Protein AF-A0A1M5MFL2-F1 (afdb_monomer)

Organism: NCBI:txid1416778

Foldseek 3Di:
DPFPFDDLVNLVVLCVVLPDDCVQADSVLLRLQLRVLCCLAPVDPVRNPCVSPSNSSSVVSVVQCVVPSCRSVVVCVVCVVVPPLVAQKWKKKWKWQWDPPCLPVLVVLLVQLQVVLVPQDFWPAWDWDAPPPPRRMIITTTIGSHPVSVVCSCVDPSNVVSLCVQAPTTVPSGIDMDTDHDPDD

Radius of gyration: 25.28 Å; Cα contacts (8 Å, |Δi|>4): 255; chains: 1; bounding box: 54×30×65 Å

Solvent-accessible surface area (backbone atoms only — not comparable to full-atom values): 10389 Å² total; per-residue (Å²): 128,90,73,68,80,71,49,72,69,54,42,48,53,43,36,58,75,75,63,61,58,69,92,76,44,56,68,65,44,49,43,53,22,43,48,60,40,43,60,35,3,82,73,38,84,93,60,43,81,34,73,61,35,63,62,54,26,42,50,54,30,49,55,47,37,71,76,33,71,58,41,48,60,50,50,47,58,59,53,59,71,67,56,75,69,90,45,70,57,41,32,35,41,36,39,34,47,45,37,90,94,38,57,72,65,49,52,53,52,52,50,51,40,48,64,53,48,67,68,40,82,44,50,77,40,69,44,86,45,60,41,87,87,76,63,41,32,42,37,38,43,38,30,20,54,20,61,68,35,44,56,47,50,68,65,31,70,59,42,48,51,48,51,59,62,33,49,91,39,30,58,90,35,48,67,50,76,43,81,49,85,81,88,79,133

Sequence (185 aa):
MDLKHFTESQAKAIGDQIGIDWTKTDLQEFIIGLEIELEHGFQDPATDVTGNDPVLTGKIALAHINEFPDYYTRLLACFGKDEKENGEKVTIVAEINVLDGYHDELYGAAKEVWQATLKEDGCETFSFNINKENGLKIVFLEVFKSQESFDYHVNADHTKKFLEFLKGRVENDQPKLLFLDQVNH

InterPro domains:
  IPR007138 Antibiotic biosynthesis monooxygenase domain [PF03992] (90-163)
  IPR007138 Antibiotic biosynthesis monooxygenase domain [PS51725] (90-179)
  IPR011008 Dimeric alpha-beta barrel [SSF54909] (90-173)
  IPR043720 Domain of unknown function DUF5661 [PF18905] (11-75)
  IPR050744 AI-2 Signaling Cycle Isomerase LsrG [PTHR33336] (81-172)

Nearest PDB structures (foldseek):
  1x7v-assembly3_C  TM=9.434E-01  e=2.006E-06  Pseudomonas aeruginosa
  4dpo-assembly1_B  TM=8.927E-01  e=1.344E-06  Methanosarcina mazei Go1
  4zos-assembly1_C  TM=9.078E-01  e=5.308E-06  Yersinia enterocolitica subsp. enterocolitica 8081
  4zos-assembly2_B  TM=8.670E-01  e=2.791E-05  Yersinia enterocolitica subsp. enterocolitica 8081
  3mcs-assembly1_A  TM=7.371E-01  e=1.743E-04  Fusobacterium nucleatum subsp. nucleatum ATCC 25586

pLDDT: mean 90.72, std 13.45, range [36.91, 98.31]

Secondary structure (DSSP, 8-state):
-------HHHHHHHHHHHT--TTTS-HHHHHHHHHHGGGGTTT-TTT-SSTT-HHHHHHHHHHHHHH-TTHHHHHHHHHTTSS---S--EEEEEEEEBPTT-HHHHHHHHHHHHHHHTTSTTEEEEEEEE-TTTS-EEEEEEEESSHHHHHHHHHSHHHHHHHHHHTTTBGGGSPEEEEE-----

Structure (mmCIF, N/CA/C/O backbone):
data_AF-A0A1M5MFL2-F1
#
_entry.id   AF-A0A1M5MFL2-F1
#
loop_
_atom_site.group_PDB
_atom_site.id
_atom_site.type_symbol
_atom_site.label_atom_id
_atom_site.label_alt_id
_atom_site.label_comp_id
_atom_site.label_asym_id
_atom_site.label_entity_id
_atom_site.label_seq_id
_atom_site.pdbx_PDB_ins_code
_atom_site.Cartn_x
_atom_site.Cartn_y
_atom_site.Cartn_z
_atom_site.occupancy
_atom_site.B_iso_or_equiv
_atom_site.auth_seq_id
_atom_site.auth_comp_id
_atom_site.auth_asym_id
_atom_site.auth_atom_id
_atom_site.pdbx_PDB_model_num
ATOM 1 N N . MET A 1 1 ? -14.623 11.423 12.507 1.00 36.91 1 MET A N 1
ATOM 2 C CA . MET A 1 1 ? -15.790 11.300 13.406 1.00 36.91 1 MET A CA 1
ATOM 3 C C . MET A 1 1 ? -15.334 11.759 14.779 1.00 36.91 1 MET A C 1
ATOM 5 O O . MET A 1 1 ? -14.215 11.419 15.136 1.00 36.91 1 MET A O 1
ATOM 9 N N . ASP A 1 2 ? -16.124 12.548 15.511 1.00 38.84 2 ASP A N 1
ATOM 10 C CA . ASP A 1 2 ? -15.830 12.818 16.927 1.00 38.84 2 ASP A CA 1
ATOM 11 C C . ASP A 1 2 ? -16.094 11.523 17.705 1.00 38.84 2 ASP A C 1
ATOM 13 O O . ASP A 1 2 ? -17.243 11.195 18.016 1.00 38.84 2 ASP A O 1
ATOM 17 N N . LEU A 1 3 ? -15.039 10.739 17.930 1.00 49.06 3 LEU A N 1
ATOM 18 C CA . LEU A 1 3 ? -15.101 9.523 18.733 1.00 49.06 3 LEU A CA 1
ATOM 19 C C . LEU A 1 3 ? -15.503 9.911 20.161 1.00 49.06 3 LEU A C 1
ATOM 21 O O . LEU A 1 3 ? -14.942 10.825 20.771 1.00 49.06 3 LEU A O 1
ATOM 25 N N . LYS A 1 4 ? -16.528 9.246 20.698 1.00 62.31 4 LYS A N 1
ATOM 26 C CA . LYS A 1 4 ? -16.885 9.389 22.110 1.00 62.31 4 LYS A CA 1
ATOM 27 C C . LYS A 1 4 ? -15.806 8.692 22.9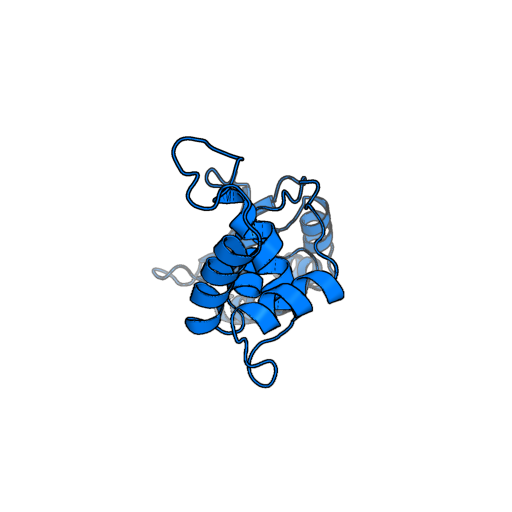26 1.00 62.31 4 LYS A C 1
ATOM 29 O O . LYS A 1 4 ? -15.807 7.472 23.012 1.00 62.31 4 LYS A O 1
ATOM 34 N N . HIS A 1 5 ? -14.918 9.472 23.526 1.00 76.44 5 HIS A N 1
ATOM 35 C CA . HIS A 1 5 ? -13.764 8.914 24.215 1.00 76.44 5 HIS A CA 1
ATOM 36 C C . HIS A 1 5 ? -14.129 8.257 25.545 1.00 76.44 5 HIS A C 1
ATOM 38 O O . HIS A 1 5 ? -14.499 8.934 26.510 1.00 76.44 5 HIS A O 1
ATOM 44 N N . PHE A 1 6 ? -13.981 6.933 25.603 1.00 89.44 6 PHE A N 1
ATOM 45 C CA . PHE A 1 6 ? -13.867 6.220 26.869 1.00 89.44 6 PHE A CA 1
ATOM 46 C C . PHE A 1 6 ? -12.482 6.493 27.456 1.00 89.44 6 PHE A C 1
ATOM 48 O O . PHE A 1 6 ? -11.464 6.339 26.784 1.00 89.44 6 PHE A O 1
ATOM 55 N N . THR A 1 7 ? -12.412 6.880 28.727 1.00 93.50 7 THR A N 1
ATOM 56 C CA . THR A 1 7 ? -11.118 6.973 29.411 1.00 93.50 7 THR A CA 1
ATOM 57 C C . THR A 1 7 ? -10.569 5.580 29.712 1.00 93.50 7 THR A C 1
ATOM 59 O O . THR A 1 7 ? -11.333 4.632 29.905 1.00 93.50 7 THR A O 1
ATOM 62 N N . GLU A 1 8 ? -9.248 5.457 29.876 1.00 94.38 8 GLU A N 1
ATOM 63 C CA . GLU A 1 8 ? -8.621 4.197 30.309 1.00 94.38 8 GLU A CA 1
ATOM 64 C C . GLU A 1 8 ? -9.261 3.639 31.585 1.00 94.38 8 GLU A C 1
ATOM 66 O O . GLU A 1 8 ? -9.508 2.443 31.691 1.00 94.38 8 GLU A O 1
ATOM 71 N N . SER A 1 9 ? -9.585 4.509 32.545 1.00 95.62 9 SER A N 1
ATOM 72 C CA . SER A 1 9 ? -10.241 4.113 33.792 1.00 95.62 9 SER A CA 1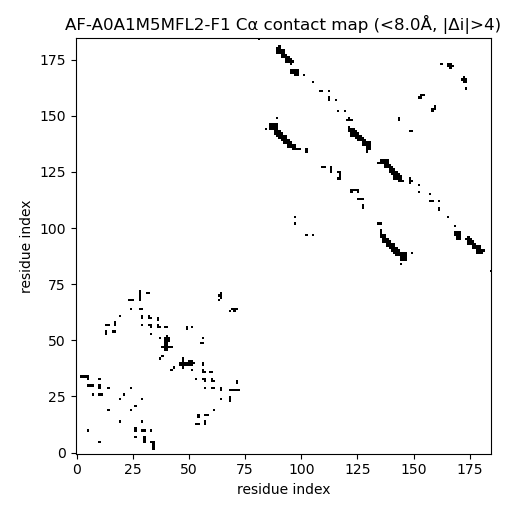
ATOM 73 C C . SER A 1 9 ? -11.665 3.588 33.585 1.00 95.62 9 SER A C 1
ATOM 75 O O . SER A 1 9 ? -12.053 2.626 34.246 1.00 95.62 9 SER A O 1
ATOM 77 N N . GLN A 1 10 ? -12.437 4.182 32.670 1.00 96.25 10 GLN A N 1
ATOM 78 C CA . GLN A 1 10 ? -13.776 3.707 32.318 1.00 96.25 10 GLN A CA 1
ATOM 79 C C . GLN A 1 10 ? -13.700 2.359 31.605 1.00 96.25 10 GLN A C 1
ATOM 81 O O . GLN A 1 10 ? -14.369 1.415 32.020 1.00 96.25 10 GLN A O 1
ATOM 86 N N . ALA A 1 11 ? -12.847 2.251 30.585 1.00 96.88 11 ALA A N 1
ATOM 87 C CA . ALA A 1 11 ? -12.640 1.014 29.843 1.00 96.88 11 ALA A CA 1
ATOM 88 C C . ALA A 1 11 ? -12.155 -0.112 30.762 1.00 96.88 11 ALA A C 1
ATOM 90 O O . ALA A 1 11 ? -12.676 -1.224 30.716 1.00 96.88 11 ALA A O 1
ATOM 91 N N . LYS A 1 12 ? -11.229 0.193 31.677 1.00 97.12 12 LYS A N 1
ATOM 92 C CA . LYS A 1 12 ? -10.754 -0.764 32.674 1.00 97.12 12 LYS A CA 1
ATOM 93 C C . LYS A 1 12 ? -11.885 -1.257 33.572 1.00 97.12 12 LYS A C 1
ATOM 95 O O . LYS A 1 12 ? -12.036 -2.462 33.728 1.00 97.12 12 LYS A O 1
ATOM 100 N N . ALA A 1 13 ? -12.708 -0.351 34.102 1.00 97.88 13 ALA A N 1
ATOM 101 C CA . ALA A 1 13 ? -13.832 -0.714 34.964 1.00 97.88 13 ALA A CA 1
ATOM 102 C C . ALA A 1 13 ? -14.873 -1.588 34.240 1.00 97.88 13 ALA A C 1
ATOM 104 O O . ALA A 1 13 ? -15.359 -2.566 34.809 1.00 97.88 13 ALA A O 1
ATOM 105 N N . ILE A 1 14 ? -15.185 -1.270 32.979 1.00 97.81 14 ILE A N 1
ATOM 106 C CA . ILE A 1 14 ? -16.086 -2.073 32.138 1.00 97.81 14 ILE A CA 1
ATOM 107 C C . ILE A 1 14 ? -15.484 -3.460 31.890 1.00 97.81 14 ILE A C 1
ATOM 109 O O . ILE A 1 14 ? -16.159 -4.472 32.080 1.00 97.81 14 ILE A O 1
ATOM 113 N N . GLY A 1 15 ? -14.208 -3.517 31.503 1.00 97.44 15 GLY A N 1
ATOM 114 C CA . GLY A 1 15 ? -13.505 -4.766 31.231 1.00 97.44 15 GLY A CA 1
ATOM 115 C C . GLY A 1 15 ? -13.379 -5.657 32.471 1.00 97.44 15 GLY A C 1
ATOM 116 O O . GLY A 1 15 ? -13.601 -6.864 32.388 1.00 97.44 15 GLY A O 1
ATOM 117 N N . ASP A 1 16 ? -13.128 -5.070 33.644 1.00 97.75 16 ASP A N 1
ATOM 118 C CA . ASP A 1 16 ? -13.128 -5.782 34.927 1.00 97.75 16 ASP A CA 1
ATOM 119 C C . ASP A 1 16 ? -14.514 -6.380 35.230 1.00 97.75 16 ASP A C 1
ATOM 121 O O . ASP A 1 16 ? -14.614 -7.523 35.679 1.00 97.75 16 ASP A O 1
ATOM 125 N N . GLN A 1 17 ? -15.597 -5.651 34.930 1.00 97.69 17 GLN A N 1
ATOM 126 C CA . GLN A 1 17 ? -16.971 -6.120 35.136 1.00 97.69 17 GLN A CA 1
ATOM 127 C C . GLN A 1 17 ? -17.344 -7.310 34.236 1.00 97.69 17 GLN A C 1
ATOM 129 O O . GLN A 1 17 ? -18.141 -8.158 34.646 1.00 97.69 17 GLN A O 1
ATOM 134 N N . ILE A 1 18 ? -16.781 -7.393 33.028 1.00 96.81 18 ILE A N 1
ATOM 135 C CA . ILE A 1 18 ? -17.015 -8.508 32.093 1.00 96.81 18 ILE A CA 1
ATOM 136 C C . ILE A 1 18 ? -15.942 -9.605 32.168 1.00 96.81 18 ILE A C 1
ATOM 138 O O . ILE A 1 18 ? -16.054 -10.605 31.463 1.00 96.81 18 ILE A O 1
ATOM 142 N N . GLY A 1 19 ? -14.951 -9.461 33.056 1.00 95.88 19 GLY A N 1
ATOM 143 C CA . GLY A 1 19 ? -13.954 -10.490 33.351 1.00 95.88 19 GLY A CA 1
ATOM 144 C C . GLY A 1 19 ? -12.794 -10.568 32.356 1.00 95.88 19 GLY A C 1
ATOM 145 O O . GLY A 1 19 ? -12.298 -11.666 32.102 1.00 95.88 19 GLY A O 1
ATOM 146 N N . ILE A 1 20 ? -12.360 -9.436 31.791 1.00 96.50 20 ILE A N 1
ATOM 147 C CA . ILE A 1 20 ? -11.196 -9.395 30.896 1.00 96.50 20 ILE A CA 1
ATOM 148 C C . ILE A 1 20 ? -9.925 -9.829 31.632 1.00 96.50 20 ILE A C 1
ATOM 150 O O . ILE A 1 20 ? -9.566 -9.308 32.690 1.00 96.50 20 ILE A O 1
ATOM 154 N N . ASP A 1 21 ? -9.196 -10.758 31.015 1.00 94.31 21 ASP A N 1
ATOM 155 C CA . ASP A 1 21 ? -7.841 -11.119 31.415 1.00 94.31 21 ASP A CA 1
ATOM 156 C C . ASP A 1 21 ? -6.837 -10.145 30.785 1.00 94.31 21 ASP A C 1
ATOM 158 O O . ASP A 1 21 ? -6.352 -10.331 29.665 1.00 94.31 21 ASP A O 1
ATOM 162 N N . TRP A 1 22 ? -6.502 -9.096 31.531 1.00 95.38 22 TRP A N 1
ATOM 163 C CA . TRP A 1 22 ? -5.554 -8.061 31.110 1.00 95.38 22 TRP A CA 1
ATOM 164 C C . TRP A 1 22 ? -4.103 -8.537 30.991 1.00 95.38 22 TRP A C 1
ATOM 166 O O . TRP A 1 22 ? -3.244 -7.764 30.582 1.00 95.38 22 TRP A O 1
ATOM 176 N N . THR A 1 23 ? -3.799 -9.788 31.353 1.00 93.94 23 THR A N 1
ATOM 177 C CA . THR A 1 23 ? -2.493 -10.389 31.032 1.00 93.94 23 THR A CA 1
ATOM 178 C C . THR A 1 23 ? -2.419 -10.867 29.582 1.00 93.94 23 THR A C 1
ATOM 180 O O . THR A 1 23 ? -1.328 -11.119 29.076 1.00 93.94 23 THR A O 1
ATOM 183 N N . LYS A 1 24 ? -3.575 -10.983 28.915 1.00 89.88 24 LYS A N 1
ATOM 184 C CA . LYS A 1 24 ? -3.716 -11.428 27.522 1.00 89.88 24 LYS A CA 1
ATOM 185 C C . LYS A 1 24 ? -4.295 -10.362 26.602 1.00 89.88 24 LYS A C 1
ATOM 187 O O . LYS A 1 24 ? -4.056 -10.422 25.404 1.00 89.88 24 LYS A O 1
ATOM 192 N N . THR A 1 25 ? -5.071 -9.437 27.157 1.00 93.44 25 THR A N 1
ATOM 193 C CA . THR A 1 25 ? -5.788 -8.404 26.405 1.00 93.44 25 THR A CA 1
ATOM 194 C C . THR A 1 25 ? -5.116 -7.054 26.595 1.00 93.44 25 THR A C 1
ATOM 196 O O . THR A 1 25 ? -4.938 -6.617 27.735 1.00 93.44 25 THR A O 1
ATOM 199 N N . ASP A 1 26 ? -4.781 -6.388 25.490 1.00 96.50 26 ASP A N 1
ATOM 200 C CA . ASP A 1 26 ? -4.330 -4.999 25.514 1.00 96.50 26 ASP A CA 1
ATOM 201 C C . ASP A 1 26 ? -5.507 -4.074 25.864 1.00 96.50 26 ASP A C 1
ATOM 203 O O . ASP A 1 26 ? -6.608 -4.195 25.323 1.00 96.50 26 ASP A O 1
ATOM 207 N N . LEU A 1 27 ? -5.275 -3.141 26.786 1.00 96.38 27 LEU A N 1
ATOM 208 C CA . LEU A 1 27 ? -6.264 -2.137 27.158 1.00 96.38 27 LEU A CA 1
ATOM 209 C C . LEU A 1 27 ? -6.603 -1.214 25.982 1.00 96.38 27 LEU A C 1
ATOM 211 O O . LEU A 1 27 ? -7.755 -0.806 25.864 1.00 96.38 27 LEU A O 1
ATOM 215 N N . GLN A 1 28 ? -5.639 -0.904 25.112 1.00 95.00 28 GLN A N 1
ATOM 216 C CA . GLN A 1 28 ? -5.867 -0.009 23.977 1.00 95.00 28 GLN A CA 1
ATOM 217 C C . GLN A 1 28 ? -6.782 -0.641 22.928 1.00 95.00 28 GLN A C 1
ATOM 219 O O . GLN A 1 28 ? -7.714 0.014 22.473 1.00 95.00 28 GLN A O 1
ATOM 224 N N . GLU A 1 29 ? -6.610 -1.931 22.629 1.00 96.56 29 GLU A N 1
ATOM 225 C CA . GLU A 1 29 ? -7.532 -2.673 21.754 1.00 96.56 29 GLU A CA 1
ATOM 226 C C . GLU A 1 29 ? -8.963 -2.630 22.292 1.00 96.56 29 GLU A C 1
ATOM 228 O O . GLU A 1 29 ? -9.911 -2.401 21.544 1.00 96.56 29 GLU A O 1
ATOM 233 N N . PHE A 1 30 ? -9.127 -2.779 23.609 1.00 97.44 30 PHE A N 1
ATOM 234 C CA . PHE A 1 30 ? -10.444 -2.714 24.229 1.00 97.44 30 PHE A CA 1
ATOM 235 C C . PHE A 1 30 ? -11.053 -1.308 24.212 1.00 97.44 30 PHE A C 1
ATOM 237 O O . PHE A 1 30 ? -12.257 -1.178 24.010 1.00 97.44 30 PHE A O 1
ATOM 244 N N . ILE A 1 31 ? -10.251 -0.254 24.398 1.00 95.94 31 ILE A N 1
ATOM 245 C CA . ILE A 1 31 ? -10.718 1.138 24.293 1.00 95.94 31 ILE A CA 1
ATOM 246 C C . ILE A 1 31 ? -11.216 1.421 22.878 1.00 95.94 31 ILE A C 1
ATOM 248 O O . ILE A 1 31 ? -12.338 1.894 22.721 1.00 95.94 31 ILE A O 1
ATOM 252 N N . ILE A 1 32 ? -10.419 1.082 21.861 1.00 94.31 32 ILE A N 1
ATOM 253 C CA . ILE A 1 32 ? -10.793 1.271 20.454 1.00 94.31 32 ILE A CA 1
ATOM 254 C C . ILE A 1 32 ? -12.076 0.492 20.150 1.00 94.31 32 ILE A C 1
ATOM 256 O O . ILE A 1 32 ? -13.005 1.036 19.554 1.00 94.31 32 ILE A O 1
ATOM 260 N N . GLY A 1 33 ? -12.161 -0.755 20.618 1.00 95.62 33 GLY A N 1
ATOM 261 C CA . GLY A 1 33 ? -13.361 -1.565 20.473 1.00 95.62 33 GLY A CA 1
ATOM 262 C C . GLY A 1 33 ? -14.589 -0.934 21.115 1.00 95.62 33 GLY A C 1
ATOM 263 O O . GLY A 1 33 ? -15.623 -0.821 20.472 1.00 95.62 33 GLY A O 1
ATOM 264 N N . LEU A 1 34 ? -14.488 -0.441 22.350 1.00 96.00 34 LEU A N 1
ATOM 265 C CA . LEU A 1 34 ? -15.604 0.250 23.000 1.00 96.00 34 LEU A CA 1
ATOM 266 C C . LEU A 1 34 ? -16.101 1.453 22.195 1.00 96.00 34 LEU A C 1
ATOM 268 O O . LEU A 1 34 ? -17.302 1.704 22.186 1.00 96.00 34 LEU A O 1
ATOM 272 N N . GLU A 1 35 ? -15.210 2.195 21.537 1.00 93.62 35 GLU A N 1
ATOM 273 C CA . GLU A 1 35 ? -15.5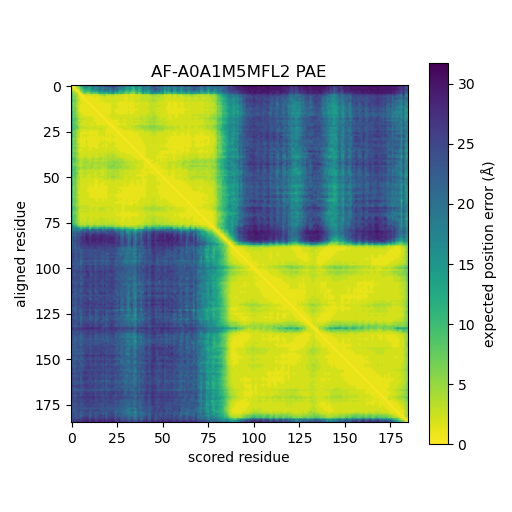97 3.338 20.710 1.00 93.62 35 GLU A CA 1
ATOM 274 C C . GLU A 1 35 ? -16.294 2.910 19.413 1.00 93.62 35 GLU A C 1
ATOM 276 O O . GLU A 1 35 ? -17.330 3.483 19.067 1.00 93.62 35 GLU A O 1
ATOM 281 N N . ILE A 1 36 ? -15.756 1.902 18.722 1.00 93.44 36 ILE A N 1
ATOM 282 C CA . ILE A 1 36 ? -16.293 1.397 17.450 1.00 93.44 36 ILE A CA 1
ATOM 283 C C . ILE A 1 36 ? -17.642 0.707 17.663 1.00 93.44 36 ILE A C 1
ATOM 285 O O . ILE A 1 36 ? -18.615 1.011 16.978 1.00 93.44 36 ILE A O 1
ATOM 289 N N . GLU A 1 37 ? -17.756 -0.149 18.675 1.00 95.56 37 GLU A N 1
ATOM 290 C CA . GLU A 1 37 ? -18.967 -0.942 18.911 1.00 95.56 37 GLU A CA 1
ATOM 291 C C . GLU A 1 37 ? -20.164 -0.110 19.418 1.00 95.56 37 GLU A C 1
ATOM 293 O O . GLU A 1 37 ? -21.281 -0.623 19.531 1.00 95.56 37 GLU A O 1
ATOM 298 N N . LEU A 1 38 ? -19.989 1.194 19.685 1.00 93.12 38 LEU A N 1
ATOM 299 C CA . LEU A 1 38 ? -21.117 2.122 19.865 1.00 93.12 38 LEU A CA 1
ATOM 300 C C . LEU A 1 38 ? -21.989 2.242 18.603 1.00 93.12 38 LEU A C 1
ATOM 302 O O . LEU A 1 38 ? -23.128 2.706 18.699 1.00 93.12 38 LEU A O 1
ATOM 306 N N . GLU A 1 39 ? -21.498 1.812 17.436 1.00 90.38 39 GLU A N 1
ATOM 307 C CA . GLU A 1 39 ? -22.304 1.639 16.220 1.00 90.38 39 GLU A CA 1
ATOM 308 C C . GLU A 1 39 ? -23.499 0.701 16.432 1.00 90.38 39 GLU A C 1
ATOM 310 O O . GLU A 1 39 ? -24.561 0.915 15.850 1.00 90.38 39 GLU A O 1
ATOM 315 N N . HIS A 1 40 ? -23.385 -0.271 17.340 1.00 92.81 40 HIS A N 1
ATOM 316 C CA . HIS A 1 40 ? -24.469 -1.187 17.710 1.00 92.81 40 HIS A CA 1
ATOM 317 C C . HIS A 1 40 ? -25.414 -0.634 18.789 1.00 92.81 40 HIS A C 1
ATOM 319 O O . HIS A 1 40 ? -26.182 -1.387 19.399 1.00 92.81 40 HIS A O 1
ATOM 325 N N . GLY A 1 41 ? -25.326 0.663 19.083 1.00 92.19 41 GLY A N 1
ATOM 326 C CA . GLY A 1 41 ? -26.203 1.378 20.006 1.00 92.19 41 GLY A CA 1
ATOM 327 C C . GLY A 1 41 ? -27.165 2.326 19.295 1.00 92.19 41 GLY A C 1
ATOM 328 O O . GLY A 1 41 ? -27.674 2.034 18.218 1.00 92.19 41 GLY A O 1
ATOM 329 N N . PHE A 1 42 ? -27.394 3.511 19.871 1.00 91.56 42 PHE A N 1
ATOM 330 C CA . PHE A 1 42 ? -28.404 4.473 19.384 1.00 91.56 42 PHE A CA 1
ATOM 331 C C . PHE A 1 42 ? -28.123 5.102 18.004 1.00 91.56 42 PHE A C 1
ATOM 333 O O . PHE A 1 42 ? -28.821 6.040 17.620 1.00 91.56 42 PHE A O 1
ATOM 340 N N . GLN A 1 43 ? -27.092 4.654 17.286 1.00 88.00 43 GLN A N 1
ATOM 341 C CA . GLN A 1 43 ? -26.734 5.191 15.973 1.00 88.00 43 GLN A CA 1
ATOM 342 C C . GLN A 1 43 ? -27.780 4.831 14.909 1.00 88.00 43 GLN A C 1
ATOM 344 O O . GLN A 1 43 ? -28.221 5.712 14.173 1.00 88.00 43 GLN A O 1
ATOM 349 N N . ASP A 1 44 ? -28.224 3.571 14.867 1.00 89.62 44 ASP A N 1
ATOM 350 C CA . ASP A 1 44 ? -29.277 3.106 13.958 1.00 89.62 44 ASP A CA 1
ATOM 351 C C . ASP A 1 44 ? -30.298 2.232 14.714 1.00 89.62 44 ASP A C 1
ATOM 353 O O . ASP A 1 44 ? -29.973 1.115 15.120 1.00 89.62 44 ASP A O 1
ATOM 357 N N . PRO A 1 45 ? -31.557 2.689 14.877 1.00 93.62 45 PRO A N 1
ATOM 358 C CA . PRO A 1 45 ? -32.605 1.921 15.548 1.00 93.62 45 PRO A CA 1
ATOM 359 C C . PRO A 1 45 ? -32.892 0.541 14.940 1.00 93.62 45 PRO A C 1
ATOM 361 O O . PRO A 1 45 ? -33.443 -0.315 15.629 1.00 93.62 45 PRO A O 1
ATOM 364 N N . ALA A 1 46 ? -32.581 0.314 13.659 1.00 96.12 46 ALA A N 1
ATOM 365 C CA . ALA A 1 46 ? -32.784 -0.981 13.012 1.00 96.12 46 ALA A CA 1
ATOM 366 C C . ALA A 1 46 ? -31.749 -2.032 13.448 1.00 96.12 46 ALA A C 1
ATOM 368 O O . ALA A 1 46 ? -32.027 -3.230 13.360 1.00 96.12 46 ALA A O 1
ATOM 369 N N . THR A 1 47 ? -30.580 -1.594 13.921 1.00 92.94 47 THR A N 1
ATOM 370 C CA . THR A 1 47 ? -29.462 -2.454 14.342 1.00 92.94 47 THR A CA 1
ATOM 371 C C . THR A 1 47 ? -29.014 -2.201 15.783 1.00 92.94 47 THR A C 1
ATOM 373 O O . THR A 1 47 ? -27.994 -2.742 16.206 1.00 92.94 47 THR A O 1
ATOM 376 N N . ASP A 1 48 ? -29.772 -1.414 16.549 1.00 96.62 48 ASP A N 1
ATOM 377 C CA . ASP A 1 48 ? -29.525 -1.173 17.969 1.00 96.62 48 ASP A CA 1
ATOM 378 C C . ASP A 1 48 ? -29.802 -2.440 18.787 1.00 96.62 48 ASP A C 1
ATOM 380 O O . ASP A 1 48 ? -30.945 -2.872 18.965 1.00 96.62 48 ASP A O 1
ATOM 384 N N . VAL A 1 49 ? -28.729 -3.037 19.297 1.00 96.38 49 VAL A N 1
ATOM 385 C CA . VAL A 1 49 ? -28.775 -4.232 20.150 1.00 96.38 49 VAL A CA 1
ATOM 386 C C . VAL A 1 49 ? -28.176 -3.987 21.533 1.00 96.38 49 VAL A C 1
ATOM 388 O O . VAL A 1 49 ? -28.293 -4.844 22.410 1.00 96.38 49 VAL A O 1
ATOM 391 N N . THR A 1 50 ? -27.547 -2.829 21.750 1.00 96.25 50 THR A N 1
ATOM 392 C CA . THR A 1 50 ? -26.871 -2.492 23.013 1.00 96.25 50 THR A CA 1
ATOM 393 C C . THR A 1 50 ? -27.561 -1.376 23.783 1.00 96.25 50 THR A C 1
ATOM 395 O O . THR A 1 50 ? -27.404 -1.294 24.998 1.00 96.25 50 THR A O 1
ATOM 398 N N . GLY A 1 51 ? -28.293 -0.486 23.114 1.00 95.00 51 GLY A N 1
ATOM 399 C CA . GLY A 1 51 ? -28.802 0.750 23.695 1.00 95.00 51 GLY A CA 1
ATOM 400 C C . GLY A 1 51 ? -27.700 1.651 24.266 1.00 95.00 51 GLY A C 1
ATOM 401 O O . GLY A 1 51 ? -27.940 2.338 25.258 1.00 95.00 51 GLY A O 1
ATOM 402 N N . ASN A 1 52 ? -26.480 1.608 23.707 1.00 93.81 52 ASN A N 1
ATOM 403 C CA . ASN A 1 52 ? -25.266 2.215 24.282 1.00 93.81 52 ASN A CA 1
ATOM 404 C C . ASN A 1 52 ? -24.952 1.758 25.725 1.00 93.81 52 ASN A C 1
ATOM 406 O O . ASN A 1 52 ? -24.255 2.470 26.454 1.00 93.81 52 ASN A O 1
ATOM 410 N N . ASP A 1 53 ? -25.463 0.606 26.173 1.00 96.88 53 ASP A N 1
ATOM 411 C CA . ASP A 1 53 ? -25.074 0.049 27.465 1.00 96.88 53 ASP A CA 1
ATOM 412 C C . ASP A 1 53 ? -23.588 -0.350 27.426 1.00 96.88 53 ASP A C 1
ATOM 414 O O . ASP A 1 53 ? -23.205 -1.221 26.639 1.00 96.88 53 ASP A O 1
ATOM 418 N N . PRO A 1 54 ? -22.735 0.239 28.284 1.00 95.06 54 PRO A N 1
ATOM 419 C CA . PRO A 1 54 ? -21.289 0.060 28.189 1.00 95.06 54 PRO A CA 1
ATOM 420 C C . PRO A 1 54 ? -20.845 -1.390 28.428 1.00 95.06 54 PRO A C 1
ATOM 422 O O . PRO A 1 54 ? -19.811 -1.809 27.914 1.00 95.06 54 PRO A O 1
ATOM 425 N N . VAL A 1 55 ? -21.618 -2.177 29.183 1.00 96.81 55 VAL A N 1
ATOM 426 C CA . VAL A 1 55 ? -21.303 -3.582 29.467 1.00 96.81 55 VAL A CA 1
ATOM 427 C C . VAL A 1 55 ? -21.655 -4.459 28.268 1.00 96.81 55 VAL A C 1
ATOM 429 O O . VAL A 1 55 ? -20.895 -5.370 27.939 1.00 96.81 55 VAL A O 1
ATOM 432 N N . LEU A 1 56 ? -22.785 -4.205 27.603 1.00 97.75 56 LEU A N 1
ATOM 433 C CA . LEU A 1 56 ? -23.152 -4.898 26.366 1.00 97.75 56 LEU A CA 1
ATOM 434 C C . LEU A 1 56 ? -22.195 -4.546 25.224 1.00 97.75 56 LEU A C 1
ATOM 436 O O . LEU A 1 56 ? -21.681 -5.463 24.586 1.00 97.75 56 LEU A O 1
ATOM 440 N N . THR A 1 57 ? -21.881 -3.263 25.034 1.00 97.25 57 THR A N 1
ATOM 441 C CA . THR A 1 57 ? -20.874 -2.802 24.064 1.00 97.25 57 THR A CA 1
ATOM 442 C C . THR A 1 57 ? -19.516 -3.457 24.332 1.00 97.25 57 THR A C 1
ATOM 444 O O . THR A 1 57 ? -18.918 -4.041 23.431 1.00 97.25 57 THR A O 1
ATOM 447 N N . GLY A 1 58 ? -19.069 -3.487 25.593 1.00 97.31 58 GLY A N 1
ATOM 448 C CA . GLY A 1 58 ? -17.824 -4.157 25.979 1.00 97.31 58 GLY A CA 1
ATOM 449 C C . GLY A 1 58 ? -17.808 -5.664 25.701 1.00 97.31 58 GLY A C 1
ATOM 450 O O . GLY A 1 58 ? -16.762 -6.215 25.374 1.00 97.31 58 GLY A O 1
ATOM 451 N N . LYS A 1 59 ? -18.949 -6.359 25.780 1.00 98.19 59 LYS A N 1
ATOM 452 C CA . LYS A 1 59 ? -19.020 -7.789 25.430 1.00 98.19 59 LYS A CA 1
ATOM 453 C C . LYS A 1 59 ? -18.847 -8.041 23.938 1.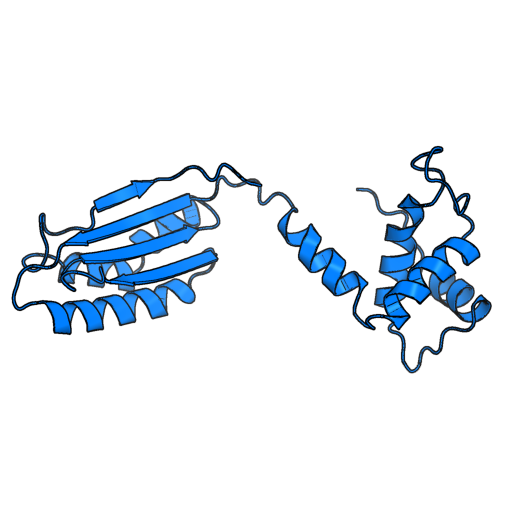00 98.19 59 LYS A C 1
ATOM 455 O O . LYS A 1 59 ? -18.246 -9.054 23.591 1.00 98.19 59 LYS A O 1
ATOM 460 N N . ILE A 1 60 ? -19.358 -7.154 23.085 1.00 97.81 60 ILE A N 1
ATOM 461 C CA . ILE A 1 60 ? -19.130 -7.236 21.637 1.00 97.81 60 ILE A CA 1
ATOM 462 C C . ILE A 1 60 ? -17.643 -7.008 21.358 1.00 97.81 60 ILE A C 1
ATOM 464 O O . ILE A 1 60 ? -17.008 -7.852 20.731 1.00 97.81 60 ILE A O 1
ATOM 468 N N . ALA A 1 61 ? -17.056 -5.971 21.965 1.00 97.38 61 ALA A N 1
ATOM 469 C CA . ALA A 1 61 ? -15.632 -5.696 21.807 1.00 97.38 61 ALA A CA 1
ATOM 470 C C . ALA A 1 61 ? -14.737 -6.860 22.252 1.00 97.38 61 ALA A C 1
ATOM 472 O O . ALA A 1 61 ? -13.813 -7.272 21.550 1.00 97.38 61 ALA A O 1
ATOM 473 N N . LEU A 1 62 ? -15.056 -7.462 23.399 1.00 97.62 62 LEU A N 1
ATOM 474 C CA . LEU A 1 62 ? -14.348 -8.635 23.898 1.00 97.62 62 LEU A CA 1
ATOM 475 C C . LEU A 1 62 ? -14.527 -9.864 22.992 1.00 97.62 62 LEU A C 1
ATOM 477 O O . LEU A 1 62 ? -13.601 -10.665 22.877 1.00 97.62 62 LEU A O 1
ATOM 481 N N . ALA A 1 63 ? -15.690 -10.045 22.359 1.00 97.75 63 ALA A N 1
ATOM 482 C CA . ALA A 1 63 ? -15.911 -11.160 21.440 1.00 97.75 63 ALA A CA 1
ATOM 483 C C . ALA A 1 63 ? -14.920 -11.114 20.269 1.00 97.75 63 ALA A C 1
ATOM 485 O O . ALA A 1 63 ? -14.292 -12.128 19.977 1.00 97.75 63 ALA A O 1
ATOM 486 N N . HIS A 1 64 ? -14.701 -9.936 19.687 1.00 96.38 64 HIS A N 1
ATOM 487 C CA . HIS A 1 64 ? -13.754 -9.743 18.591 1.00 96.38 64 HIS A CA 1
ATOM 488 C C . HIS A 1 64 ? -12.288 -9.883 19.021 1.00 96.38 64 HIS A C 1
ATOM 490 O O . HIS A 1 64 ? -11.510 -10.569 18.360 1.00 96.38 64 HIS A O 1
ATOM 496 N N . ILE A 1 65 ? -11.919 -9.335 20.182 1.00 96.94 65 ILE A N 1
ATOM 497 C CA . ILE A 1 65 ? -10.567 -9.500 20.747 1.00 96.94 65 ILE A CA 1
ATOM 498 C C . ILE A 1 65 ? -10.249 -10.979 21.042 1.00 96.94 65 ILE A C 1
ATOM 500 O O . ILE A 1 65 ? -9.106 -11.418 20.903 1.00 96.94 65 ILE A O 1
ATOM 504 N N . ASN A 1 66 ? -11.252 -11.779 21.422 1.00 95.56 66 ASN A N 1
ATOM 505 C CA . ASN A 1 66 ? -11.080 -13.222 21.623 1.00 95.56 66 ASN A CA 1
ATOM 506 C C . ASN A 1 66 ? -10.836 -13.989 20.313 1.00 95.56 66 ASN A C 1
ATOM 508 O O . ASN A 1 66 ? -10.245 -15.070 20.358 1.00 95.56 66 ASN A O 1
ATOM 512 N N . GLU A 1 67 ? -11.288 -13.469 19.168 1.00 95.31 67 GLU A N 1
ATOM 513 C CA . GLU A 1 67 ? -10.966 -14.031 17.851 1.00 95.31 67 GLU A CA 1
ATOM 514 C C . GLU A 1 67 ? -9.533 -13.672 17.450 1.00 95.31 67 GLU A C 1
ATOM 516 O O . GLU A 1 67 ? -8.753 -14.551 17.074 1.00 95.31 67 GLU A O 1
ATOM 521 N N . PHE A 1 68 ? -9.173 -12.393 17.586 1.00 94.00 68 PHE A N 1
ATOM 522 C CA . PHE A 1 68 ? -7.838 -11.876 17.302 1.00 94.00 68 PHE A CA 1
ATOM 523 C C . PHE A 1 68 ? -7.445 -10.819 18.346 1.00 94.00 68 PHE A C 1
ATOM 525 O O . PHE A 1 68 ? -8.113 -9.791 18.430 1.00 94.00 68 PHE A O 1
ATOM 532 N N . PRO A 1 69 ? -6.342 -11.001 19.101 1.00 93.50 69 PRO A N 1
ATOM 533 C CA . PRO A 1 69 ? -5.929 -10.030 20.117 1.00 93.50 69 PRO A CA 1
ATOM 534 C C . PRO A 1 69 ? -5.667 -8.612 19.590 1.00 93.50 69 PRO A C 1
ATOM 536 O O . PRO A 1 69 ? -5.699 -7.680 20.379 1.00 93.50 69 PRO A O 1
ATOM 539 N N . ASP A 1 70 ? -5.391 -8.465 18.290 1.00 93.38 70 ASP A N 1
ATOM 540 C CA . ASP A 1 70 ? -5.149 -7.210 17.566 1.00 93.38 70 ASP A CA 1
ATOM 541 C C . ASP A 1 70 ? -6.284 -6.864 16.575 1.00 93.38 70 ASP A C 1
ATOM 543 O O . ASP A 1 70 ? -6.048 -6.225 15.543 1.00 93.38 70 ASP A O 1
ATOM 547 N N . TYR A 1 71 ? -7.508 -7.345 16.834 1.00 95.31 71 TYR A N 1
ATOM 548 C CA . TYR A 1 71 ? -8.662 -7.188 15.944 1.00 95.31 71 TYR A CA 1
ATOM 549 C C . TYR A 1 71 ? -8.905 -5.733 15.539 1.00 95.31 71 TYR A C 1
ATOM 551 O O . TYR A 1 71 ? -9.081 -5.449 14.353 1.00 95.31 71 TYR A O 1
ATOM 559 N N . TYR A 1 72 ? -8.893 -4.803 16.493 1.00 94.38 72 TYR A N 1
ATOM 560 C CA . TYR A 1 72 ? -9.245 -3.413 16.230 1.00 94.38 72 TYR A CA 1
ATOM 561 C C . TYR A 1 72 ? -8.115 -2.658 15.549 1.00 94.38 72 TYR A C 1
ATOM 563 O O . TYR A 1 72 ? -8.381 -1.867 14.645 1.00 94.38 72 TYR A O 1
ATOM 571 N N . THR A 1 73 ? -6.858 -2.976 15.858 1.00 90.94 73 THR A N 1
ATOM 572 C CA . THR A 1 73 ? -5.727 -2.514 15.044 1.00 90.94 73 THR A CA 1
ATOM 573 C C . THR A 1 73 ? -5.858 -2.976 13.589 1.00 90.94 73 THR A C 1
ATOM 575 O O . THR A 1 73 ? -5.642 -2.183 12.672 1.00 90.94 73 THR A O 1
ATOM 578 N N . ARG A 1 74 ? -6.247 -4.234 13.334 1.00 90.94 74 ARG A N 1
ATOM 579 C CA . ARG A 1 74 ? -6.479 -4.727 11.960 1.00 90.94 74 ARG A CA 1
ATOM 580 C C . ARG A 1 74 ? -7.647 -4.015 11.293 1.00 90.94 74 ARG A C 1
ATOM 582 O O . ARG A 1 74 ? -7.533 -3.647 10.127 1.00 90.94 74 ARG A O 1
ATOM 589 N N . LEU A 1 75 ? -8.737 -3.808 12.026 1.00 89.81 75 LEU A N 1
ATOM 590 C CA . LEU A 1 75 ? -9.921 -3.104 11.546 1.00 89.81 75 LEU A CA 1
ATOM 591 C C . LEU A 1 75 ? -9.572 -1.669 11.136 1.00 89.81 75 LEU A C 1
ATOM 593 O O . LEU A 1 75 ? -9.873 -1.255 10.018 1.00 89.81 75 LEU A O 1
ATOM 597 N N . LEU A 1 76 ? -8.846 -0.947 11.992 1.00 85.31 76 LEU A N 1
ATOM 598 C CA . LEU A 1 76 ? -8.337 0.389 11.698 1.00 85.31 76 LEU A CA 1
ATOM 599 C C . LEU A 1 76 ? -7.313 0.390 10.564 1.00 85.31 76 LEU A C 1
ATOM 601 O O . LEU A 1 76 ? -7.285 1.336 9.798 1.00 85.31 76 LEU A O 1
ATOM 605 N N . ALA A 1 77 ? -6.493 -0.644 10.391 1.00 79.69 77 ALA A N 1
ATOM 606 C CA . ALA A 1 77 ? -5.598 -0.734 9.235 1.00 79.69 77 ALA A CA 1
ATOM 607 C C . ALA A 1 77 ? -6.356 -1.008 7.921 1.00 79.69 77 ALA A C 1
ATOM 609 O O . ALA A 1 77 ? -5.892 -0.618 6.849 1.00 79.69 77 ALA A O 1
ATOM 610 N N . CYS A 1 78 ? -7.508 -1.681 7.990 1.00 74.75 78 CYS A N 1
ATOM 611 C CA . CYS A 1 78 ? -8.406 -1.878 6.856 1.00 74.75 78 CYS A CA 1
ATOM 612 C C . CYS A 1 78 ? -9.144 -0.582 6.494 1.00 74.75 78 CYS A C 1
ATOM 614 O O . CYS A 1 78 ? -9.081 -0.186 5.337 1.00 74.75 78 CYS A O 1
ATOM 616 N N . PHE A 1 79 ? -9.756 0.107 7.461 1.00 63.78 79 PHE A N 1
ATOM 617 C CA . PHE A 1 79 ? -10.468 1.374 7.224 1.00 63.78 79 PHE A CA 1
ATOM 618 C C . PHE A 1 79 ? -9.552 2.598 7.122 1.00 63.78 79 PHE A C 1
ATOM 620 O O . PHE A 1 79 ? -9.907 3.595 6.511 1.00 63.78 79 PHE A O 1
ATOM 627 N N . GLY A 1 80 ? -8.343 2.536 7.673 1.00 48.38 80 GLY A N 1
ATOM 628 C CA . GLY A 1 80 ? -7.297 3.553 7.540 1.00 48.38 80 GLY A CA 1
ATOM 629 C C . GLY A 1 80 ? -6.668 3.584 6.147 1.00 48.38 80 GLY A C 1
ATOM 630 O O . GLY A 1 80 ? -5.877 4.473 5.853 1.00 48.38 80 GLY A O 1
ATOM 631 N N . LYS A 1 81 ? -7.039 2.644 5.267 1.00 43.62 81 LYS A N 1
ATOM 632 C CA . LYS A 1 81 ? -6.837 2.778 3.818 1.00 43.62 81 LYS A CA 1
ATOM 633 C C . LYS A 1 81 ? -7.919 3.629 3.140 1.00 43.62 81 LYS A C 1
ATOM 635 O O . LYS A 1 81 ? -7.691 4.067 2.017 1.00 43.62 81 LYS A O 1
ATOM 640 N N . ASP A 1 82 ? -9.022 3.901 3.840 1.00 43.16 82 ASP A N 1
ATOM 641 C CA . ASP A 1 82 ? -10.145 4.733 3.393 1.00 43.16 82 ASP A CA 1
ATOM 642 C C . ASP A 1 82 ? -10.154 6.120 4.063 1.00 43.16 82 ASP A C 1
ATOM 644 O O . ASP A 1 82 ? -11.016 6.958 3.763 1.00 43.16 82 ASP A O 1
ATOM 648 N N . GLU A 1 83 ? -9.181 6.419 4.939 1.00 42.53 83 GLU A N 1
ATOM 649 C CA . GLU A 1 83 ? -8.868 7.810 5.250 1.00 42.53 83 GLU A CA 1
ATOM 650 C C . GLU A 1 83 ? -8.412 8.468 3.954 1.00 42.53 83 GLU A C 1
ATOM 652 O O . GLU A 1 83 ? -7.341 8.190 3.423 1.00 42.53 83 GLU A O 1
ATOM 657 N N . LYS A 1 84 ? -9.292 9.315 3.425 1.00 44.81 84 LYS A N 1
ATOM 658 C CA . LYS A 1 84 ? -9.085 10.143 2.246 1.00 44.81 84 LYS A CA 1
ATOM 659 C C . LYS A 1 84 ? -7.738 10.870 2.332 1.00 44.81 84 LYS A C 1
ATOM 661 O O . LYS A 1 84 ? -7.677 12.000 2.819 1.00 44.81 84 LYS A O 1
ATOM 666 N N . GLU A 1 85 ? -6.675 10.271 1.797 1.00 44.28 85 GLU A N 1
ATOM 667 C CA . GLU A 1 85 ? -5.551 11.025 1.253 1.00 44.28 85 GLU A CA 1
ATOM 668 C C . GLU A 1 85 ? -6.167 11.866 0.129 1.00 44.28 85 GLU A C 1
ATOM 670 O O . GLU A 1 85 ? -6.478 11.388 -0.956 1.00 44.28 85 GLU A O 1
ATOM 675 N N . ASN A 1 86 ? -6.475 13.122 0.446 1.00 44.94 86 ASN A N 1
ATOM 676 C CA . ASN A 1 86 ? -7.212 14.061 -0.400 1.00 44.94 86 ASN A CA 1
ATOM 677 C C . ASN A 1 86 ? -6.357 14.586 -1.578 1.00 44.94 86 ASN A C 1
ATOM 679 O O . ASN A 1 86 ? -6.540 15.719 -2.023 1.00 44.94 86 ASN A O 1
ATOM 683 N N . GLY A 1 87 ? -5.385 13.792 -2.031 1.00 56.44 87 GLY A N 1
ATOM 684 C CA . GLY A 1 87 ? -4.604 14.007 -3.239 1.00 56.44 87 GLY A CA 1
ATOM 685 C C . GLY A 1 87 ? -5.049 13.009 -4.299 1.00 56.44 87 GLY A C 1
ATOM 686 O O . GLY A 1 87 ? -5.184 11.820 -4.019 1.00 56.44 87 GLY A O 1
ATOM 687 N N . GLU A 1 88 ? -5.299 13.483 -5.519 1.00 77.31 88 GLU A N 1
ATOM 688 C CA . GLU A 1 88 ? -5.508 12.587 -6.656 1.00 77.31 88 GLU A CA 1
ATOM 689 C C . GLU A 1 88 ? -4.243 11.735 -6.833 1.00 77.31 88 GLU A C 1
ATOM 691 O O . GLU A 1 88 ? -3.163 12.252 -7.144 1.00 77.31 88 GLU A O 1
ATOM 696 N N . LYS A 1 89 ? -4.364 10.429 -6.569 1.00 89.25 89 LYS A N 1
ATOM 697 C CA . LYS A 1 89 ? -3.285 9.471 -6.815 1.00 89.25 89 LYS A CA 1
ATOM 698 C C . LYS A 1 89 ? -2.923 9.495 -8.290 1.00 89.25 89 LYS A C 1
ATOM 700 O O . LYS A 1 89 ? -3.794 9.558 -9.155 1.00 89.25 89 LYS A O 1
ATOM 705 N N . VAL A 1 90 ? -1.638 9.345 -8.578 1.00 93.31 90 VAL A N 1
ATOM 706 C CA . VAL A 1 90 ? -1.150 9.249 -9.953 1.00 93.31 90 VAL A CA 1
ATOM 707 C C . VAL A 1 90 ? -0.894 7.783 -10.265 1.00 93.31 90 VAL A C 1
ATOM 709 O O . VAL A 1 90 ? 0.016 7.178 -9.703 1.00 93.31 90 VAL A O 1
ATOM 712 N N . THR A 1 91 ? -1.713 7.204 -11.146 1.00 95.50 91 THR A N 1
ATOM 713 C CA . THR A 1 91 ? -1.539 5.826 -11.632 1.00 95.50 91 THR A CA 1
ATOM 714 C C . THR A 1 91 ? -1.044 5.841 -13.068 1.00 95.50 91 THR A C 1
ATOM 716 O O . THR A 1 91 ? -1.646 6.480 -13.932 1.00 95.50 91 THR A O 1
ATOM 719 N N . ILE A 1 92 ? 0.052 5.134 -13.330 1.00 97.12 92 ILE A N 1
ATOM 720 C CA . ILE A 1 92 ? 0.731 5.142 -14.623 1.00 97.12 92 ILE A CA 1
ATOM 721 C C . ILE A 1 92 ? 1.066 3.718 -15.056 1.00 97.12 92 ILE A C 1
ATOM 723 O O . ILE A 1 92 ? 1.485 2.876 -14.263 1.00 97.12 92 ILE A O 1
ATOM 727 N N . VAL A 1 93 ? 0.927 3.469 -16.355 1.00 98.06 93 VAL A N 1
ATOM 728 C CA . VAL A 1 93 ? 1.618 2.379 -17.042 1.00 98.06 93 VAL A CA 1
ATOM 729 C C . VAL A 1 93 ? 2.733 2.987 -17.886 1.00 98.06 93 VAL A C 1
ATOM 731 O O . VAL A 1 93 ? 2.455 3.740 -18.822 1.00 98.06 93 VAL A O 1
ATOM 734 N N . ALA A 1 94 ? 3.985 2.664 -17.567 1.00 97.81 94 ALA A N 1
ATOM 735 C CA . ALA A 1 94 ? 5.144 3.053 -18.363 1.00 97.81 94 ALA A CA 1
ATOM 736 C C . ALA A 1 94 ? 5.612 1.865 -19.209 1.00 97.81 94 ALA A C 1
ATOM 738 O O . ALA A 1 94 ? 6.086 0.854 -18.688 1.00 97.81 94 ALA A O 1
ATOM 739 N N . GLU A 1 95 ? 5.471 1.976 -20.529 1.00 97.56 95 GLU A N 1
ATOM 740 C CA . GLU A 1 95 ? 5.915 0.962 -21.484 1.00 97.56 95 GLU A CA 1
ATOM 741 C C . GLU A 1 95 ? 7.255 1.352 -22.113 1.00 97.56 95 GLU A C 1
ATOM 743 O O . GLU A 1 95 ? 7.420 2.464 -22.614 1.00 97.56 95 GLU A O 1
ATOM 748 N N . ILE A 1 96 ? 8.195 0.412 -22.162 1.00 97.56 96 ILE A N 1
ATOM 749 C CA . ILE A 1 96 ? 9.498 0.582 -22.807 1.00 97.56 96 ILE A CA 1
ATOM 750 C C . ILE A 1 96 ? 9.681 -0.546 -23.818 1.00 97.56 96 ILE A C 1
ATOM 752 O O . ILE A 1 96 ? 9.783 -1.712 -23.435 1.00 97.56 96 ILE A O 1
ATOM 756 N N . ASN A 1 97 ? 9.747 -0.202 -25.105 1.00 96.56 97 ASN A N 1
ATOM 757 C CA . ASN A 1 97 ? 10.064 -1.151 -26.172 1.00 96.56 97 ASN A CA 1
ATOM 758 C C . ASN A 1 97 ? 11.579 -1.157 -26.403 1.00 96.56 97 ASN A C 1
ATOM 760 O O . ASN A 1 97 ? 12.145 -0.192 -26.910 1.00 96.56 97 ASN A O 1
ATOM 764 N N . VAL A 1 98 ? 12.228 -2.236 -25.994 1.00 96.56 98 VAL A N 1
ATOM 765 C CA . VAL A 1 98 ? 13.673 -2.447 -26.045 1.00 96.56 98 VAL A CA 1
ATOM 766 C C . VAL A 1 98 ? 14.107 -2.820 -27.461 1.00 96.56 98 VAL A C 1
ATOM 768 O O . VAL A 1 98 ? 13.516 -3.701 -28.087 1.00 96.56 98 VAL A O 1
ATOM 771 N N . LEU A 1 99 ? 15.160 -2.169 -27.961 1.00 95.56 99 LEU A N 1
ATOM 772 C CA . LEU A 1 99 ? 15.794 -2.541 -29.223 1.00 95.56 99 LEU A CA 1
ATOM 773 C C . LEU A 1 99 ? 16.585 -3.847 -29.063 1.00 95.56 99 LEU A C 1
ATOM 775 O O . LE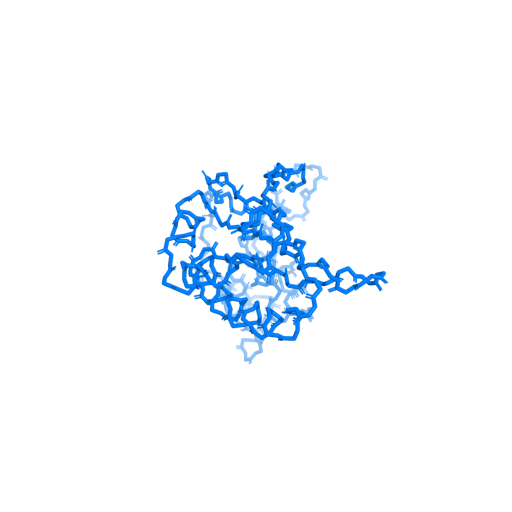U A 1 99 ? 17.118 -4.155 -27.992 1.00 95.56 99 LEU A O 1
ATOM 779 N N . ASP A 1 100 ? 16.678 -4.610 -30.150 1.00 92.50 100 ASP A N 1
ATOM 780 C CA . ASP A 1 100 ? 17.381 -5.892 -30.150 1.00 92.50 100 ASP A CA 1
ATOM 781 C C . ASP A 1 100 ? 18.859 -5.733 -29.745 1.00 92.50 100 ASP A C 1
ATOM 783 O O . ASP A 1 100 ? 19.521 -4.758 -30.104 1.00 92.50 100 ASP A O 1
ATOM 787 N N . GLY A 1 101 ? 19.372 -6.687 -28.969 1.00 92.44 101 GLY A N 1
ATOM 788 C CA . GLY A 1 101 ? 20.739 -6.664 -28.437 1.00 92.44 101 GLY A CA 1
ATOM 789 C C . GLY A 1 101 ? 20.957 -5.863 -27.144 1.00 92.44 101 GLY A C 1
ATOM 790 O O . GLY A 1 101 ? 22.032 -5.982 -26.562 1.00 92.44 101 GLY A O 1
ATOM 791 N N . TYR A 1 102 ? 19.965 -5.115 -26.646 1.00 93.88 102 TYR A N 1
ATOM 792 C CA . TYR A 1 102 ? 20.090 -4.317 -25.409 1.00 93.88 102 TYR A CA 1
ATOM 793 C C . TYR A 1 102 ? 19.336 -4.889 -24.198 1.00 93.88 102 TYR A C 1
ATOM 795 O O . TYR A 1 102 ? 19.366 -4.306 -23.114 1.00 93.88 102 TYR A O 1
ATOM 803 N N . HIS A 1 103 ? 18.665 -6.032 -24.361 1.00 89.88 103 HIS A N 1
ATOM 804 C CA . HIS A 1 103 ? 17.777 -6.619 -23.353 1.00 89.88 103 HIS A CA 1
ATOM 805 C C . HIS A 1 103 ? 18.433 -6.793 -21.972 1.00 89.88 103 HIS A C 1
ATOM 807 O O . HIS A 1 103 ? 17.901 -6.301 -20.979 1.00 89.88 103 HIS A O 1
ATOM 813 N N . ASP A 1 104 ? 19.589 -7.456 -21.895 1.00 90.19 104 ASP A N 1
ATOM 814 C CA . ASP A 1 104 ? 20.185 -7.833 -20.606 1.00 90.19 104 ASP A CA 1
ATOM 815 C C . ASP A 1 104 ? 20.678 -6.619 -19.806 1.00 90.19 104 ASP A C 1
ATOM 817 O O . ASP A 1 104 ? 20.473 -6.546 -18.591 1.00 90.19 104 ASP A O 1
ATOM 821 N N . GLU A 1 105 ? 21.287 -5.636 -20.478 1.00 92.44 105 GLU A N 1
ATOM 822 C CA . GLU A 1 105 ? 21.751 -4.411 -19.819 1.00 92.44 105 GLU A CA 1
ATOM 823 C C . GLU A 1 105 ? 20.585 -3.521 -19.374 1.00 92.44 105 GLU A C 1
ATOM 825 O O . GLU A 1 105 ? 20.611 -2.976 -18.267 1.00 92.44 105 GLU A O 1
ATOM 830 N N . LEU A 1 106 ? 19.519 -3.440 -20.179 1.00 93.94 106 LEU A N 1
ATOM 831 C CA . LEU A 1 106 ? 18.304 -2.720 -19.809 1.00 93.94 106 LEU A CA 1
ATOM 832 C C . LEU A 1 106 ? 17.562 -3.394 -18.666 1.00 93.94 106 LEU A C 1
ATOM 834 O O . LEU A 1 106 ? 17.056 -2.694 -17.796 1.00 93.94 106 LEU A O 1
ATOM 838 N N . TYR A 1 107 ? 17.536 -4.724 -18.613 1.00 93.44 107 TYR A N 1
ATOM 839 C CA . TYR A 1 107 ? 16.928 -5.444 -17.501 1.00 93.44 107 TYR A CA 1
ATOM 840 C C . TYR A 1 107 ? 17.656 -5.169 -16.179 1.00 93.44 107 TYR A C 1
ATOM 842 O O . TYR A 1 107 ? 17.016 -4.959 -15.146 1.00 93.44 107 TYR A O 1
ATOM 850 N N . GLY A 1 108 ? 18.992 -5.120 -16.211 1.00 95.31 108 GLY A N 1
ATOM 851 C CA . GLY A 1 108 ? 19.807 -4.719 -15.064 1.00 95.31 108 GLY A CA 1
ATOM 852 C C . GLY A 1 108 ? 19.476 -3.302 -14.591 1.00 95.31 108 GLY A C 1
ATOM 853 O O . GLY A 1 108 ? 19.108 -3.114 -13.431 1.00 95.31 108 GLY A O 1
ATOM 854 N N . ALA A 1 109 ? 19.511 -2.329 -15.503 1.00 96.75 109 ALA A N 1
ATOM 855 C CA . ALA A 1 109 ? 19.201 -0.933 -15.194 1.00 96.75 109 ALA A CA 1
ATOM 856 C C . ALA A 1 109 ? 17.749 -0.741 -14.704 1.00 96.75 109 ALA A C 1
ATOM 858 O O . ALA A 1 109 ? 17.503 -0.011 -13.744 1.00 96.75 109 ALA A O 1
ATOM 859 N N . ALA A 1 110 ? 16.793 -1.452 -15.309 1.00 97.00 110 ALA A N 1
ATOM 860 C CA . ALA A 1 110 ? 15.382 -1.449 -14.924 1.00 97.00 110 ALA A CA 1
ATOM 861 C C . ALA A 1 110 ? 15.166 -2.025 -13.514 1.00 97.00 110 ALA A C 1
ATOM 863 O O . ALA A 1 110 ? 14.339 -1.533 -12.748 1.00 97.00 110 ALA A O 1
ATOM 864 N N . LYS A 1 111 ? 15.940 -3.044 -13.130 1.00 97.38 111 LYS A N 1
ATOM 865 C CA . LYS A 1 111 ? 15.904 -3.595 -11.772 1.00 97.38 111 LYS A CA 1
ATOM 866 C C . LYS A 1 111 ? 16.459 -2.611 -10.741 1.00 97.38 111 LYS A C 1
ATOM 868 O O . LYS A 1 111 ? 15.924 -2.537 -9.638 1.00 97.38 111 LYS A O 1
ATOM 873 N N . GLU A 1 112 ? 17.510 -1.870 -11.081 1.00 97.62 112 GLU A N 1
ATOM 874 C CA . GLU A 1 112 ? 18.096 -0.862 -10.191 1.00 97.62 112 GLU A CA 1
ATOM 875 C C . GLU A 1 112 ? 17.140 0.307 -9.939 1.00 97.62 112 GLU A C 1
ATOM 877 O O . GLU A 1 112 ? 16.910 0.652 -8.778 1.00 97.62 112 GLU A O 1
ATOM 882 N N . VAL A 1 113 ? 16.540 0.875 -10.997 1.00 97.88 113 VAL A N 1
ATOM 883 C CA . VAL A 1 113 ? 15.546 1.956 -10.857 1.00 97.88 113 VAL A CA 1
ATOM 884 C C . VAL A 1 113 ? 14.340 1.462 -10.054 1.00 97.88 113 VAL A C 1
ATOM 886 O O . VAL A 1 113 ? 13.966 2.101 -9.079 1.00 97.88 113 VAL A O 1
ATOM 889 N N . TRP A 1 114 ? 13.837 0.254 -10.337 1.00 98.19 114 TRP A N 1
ATOM 890 C CA . TRP A 1 114 ? 12.739 -0.368 -9.591 1.00 98.19 114 TRP A CA 1
ATOM 891 C C . TRP A 1 114 ? 13.024 -0.478 -8.084 1.00 98.19 114 TRP A C 1
ATOM 893 O O . TRP A 1 114 ? 12.207 -0.076 -7.257 1.00 98.19 114 TRP A O 1
ATOM 903 N N . GLN A 1 115 ? 14.203 -0.977 -7.701 1.00 97.75 115 GLN A N 1
ATOM 904 C CA . GLN A 1 115 ? 14.592 -1.110 -6.291 1.00 97.75 115 GLN A CA 1
ATOM 905 C C . GLN A 1 115 ? 14.802 0.231 -5.582 1.00 97.75 115 GLN A C 1
ATOM 907 O O . GLN A 1 115 ? 14.663 0.297 -4.357 1.00 97.75 115 GLN A O 1
ATOM 912 N N . ALA A 1 116 ? 15.212 1.265 -6.317 1.00 97.44 116 ALA A N 1
ATOM 913 C CA . ALA A 1 116 ? 15.372 2.608 -5.782 1.00 97.44 116 ALA A CA 1
ATOM 914 C C . ALA A 1 116 ? 14.008 3.274 -5.566 1.00 97.44 116 ALA A C 1
ATOM 916 O O . ALA A 1 116 ? 13.761 3.777 -4.471 1.00 97.44 116 ALA A O 1
ATOM 917 N N . THR A 1 117 ? 13.107 3.179 -6.544 1.00 97.81 117 THR A N 1
ATOM 918 C CA . THR A 1 117 ? 11.780 3.803 -6.497 1.00 97.81 117 THR A CA 1
ATOM 919 C C . THR A 1 117 ? 10.869 3.195 -5.439 1.00 97.81 117 THR A C 1
ATOM 921 O O . THR A 1 117 ? 10.129 3.914 -4.779 1.00 97.81 117 THR A O 1
ATOM 924 N N . LEU A 1 118 ? 10.982 1.891 -5.163 1.00 96.81 118 LEU A N 1
ATOM 925 C CA . LEU A 1 118 ? 10.264 1.252 -4.047 1.00 96.81 118 LEU A CA 1
ATOM 926 C C . LEU A 1 118 ? 10.611 1.822 -2.658 1.00 96.81 118 LEU A C 1
ATOM 928 O O . LEU A 1 118 ? 9.940 1.495 -1.683 1.00 96.81 118 LEU A O 1
ATOM 932 N N . LYS A 1 119 ? 11.681 2.614 -2.543 1.00 96.50 119 LYS A N 1
ATOM 933 C CA . LYS A 1 119 ? 12.095 3.265 -1.291 1.00 96.50 119 LYS A CA 1
ATOM 934 C C . LYS A 1 119 ? 11.696 4.738 -1.234 1.00 96.50 119 LYS A C 1
ATOM 936 O O . LYS A 1 119 ? 11.991 5.384 -0.232 1.00 96.50 119 LYS A O 1
ATOM 941 N N . GLU A 1 120 ? 11.114 5.280 -2.301 1.00 96.38 120 GLU A N 1
ATOM 942 C CA . GLU A 1 120 ? 10.661 6.665 -2.329 1.00 96.38 120 GLU A CA 1
ATOM 943 C C . GLU A 1 120 ? 9.446 6.849 -1.426 1.00 96.38 120 GLU A C 1
ATOM 945 O O . GLU A 1 120 ? 8.505 6.051 -1.445 1.00 96.38 120 GLU A O 1
ATOM 950 N N . ASP A 1 121 ? 9.459 7.932 -0.653 1.00 92.50 121 ASP A N 1
ATOM 951 C CA . ASP A 1 121 ? 8.275 8.346 0.084 1.00 92.50 121 ASP A CA 1
ATOM 952 C C . ASP A 1 121 ? 7.202 8.807 -0.912 1.00 92.50 121 ASP A C 1
ATOM 954 O O . ASP A 1 121 ? 7.457 9.634 -1.786 1.00 92.50 121 ASP A O 1
ATOM 958 N N . GLY A 1 122 ? 6.008 8.226 -0.817 1.00 92.44 122 GLY A N 1
ATOM 959 C CA . GLY A 1 122 ? 4.924 8.465 -1.771 1.00 92.44 122 GLY A CA 1
ATOM 960 C C . GLY A 1 122 ? 4.811 7.465 -2.925 1.00 92.44 122 GLY A C 1
ATOM 961 O O . GLY A 1 122 ? 3.861 7.571 -3.698 1.00 92.44 122 GLY A O 1
ATOM 962 N N . CYS A 1 123 ? 5.701 6.476 -3.029 1.00 95.50 123 CYS A N 1
ATOM 963 C CA . CYS A 1 123 ? 5.536 5.337 -3.933 1.00 95.50 123 CYS A CA 1
ATOM 964 C C . CYS A 1 123 ? 4.669 4.251 -3.270 1.00 95.50 123 CYS A C 1
ATOM 966 O O . CYS A 1 123 ? 5.076 3.635 -2.285 1.00 95.50 123 CYS A O 1
ATOM 968 N N . GLU A 1 124 ? 3.464 4.007 -3.789 1.00 93.69 124 GLU A N 1
ATOM 969 C CA . GLU A 1 124 ? 2.567 2.957 -3.278 1.00 93.69 124 GLU A CA 1
ATOM 970 C C . GLU A 1 124 ? 2.737 1.631 -4.017 1.00 93.69 124 GLU A C 1
ATOM 972 O O . GLU A 1 124 ? 2.622 0.551 -3.437 1.00 93.69 124 GLU A O 1
ATOM 977 N N . THR A 1 125 ? 2.961 1.695 -5.326 1.00 94.44 125 THR A N 1
ATOM 978 C CA . THR A 1 125 ? 3.190 0.525 -6.169 1.00 94.44 125 THR A CA 1
ATOM 979 C C . THR A 1 125 ? 4.194 0.887 -7.239 1.00 94.44 125 THR A C 1
ATOM 981 O O . THR A 1 125 ? 4.050 1.891 -7.925 1.00 94.44 125 THR A O 1
ATOM 984 N N . PHE A 1 126 ? 5.187 0.027 -7.419 1.00 97.12 126 PHE A N 1
ATOM 985 C CA . PHE A 1 126 ? 6.100 0.101 -8.548 1.00 97.12 126 PHE A CA 1
ATOM 986 C C . PHE A 1 126 ? 6.387 -1.331 -8.983 1.00 97.12 126 PHE A C 1
ATOM 988 O O . PHE A 1 126 ? 7.238 -2.012 -8.416 1.00 97.12 126 PHE A O 1
ATOM 995 N N . SER A 1 127 ? 5.589 -1.859 -9.906 1.00 97.25 127 SER A N 1
ATOM 996 C CA . SER A 1 127 ? 5.716 -3.245 -10.369 1.00 97.25 127 SER A CA 1
ATOM 997 C C . SER A 1 127 ? 6.546 -3.294 -11.636 1.00 97.25 127 SER A C 1
ATOM 999 O O . SER A 1 127 ? 6.204 -2.626 -12.602 1.00 97.25 127 SER A O 1
ATOM 1001 N N . PHE A 1 128 ? 7.587 -4.120 -11.661 1.00 97.56 128 PHE A N 1
ATOM 1002 C CA . PHE A 1 128 ? 8.442 -4.321 -12.827 1.00 97.56 128 PHE A CA 1
ATOM 1003 C C . PHE A 1 128 ? 8.067 -5.610 -13.562 1.00 97.56 128 PHE A C 1
ATOM 1005 O O . PHE A 1 128 ? 8.129 -6.698 -12.989 1.00 97.56 128 PHE A O 1
ATOM 1012 N N . ASN A 1 129 ? 7.684 -5.488 -14.832 1.00 96.69 129 ASN A N 1
ATOM 1013 C CA . ASN A 1 129 ? 7.191 -6.594 -15.645 1.00 96.69 129 ASN A CA 1
ATOM 1014 C C . ASN A 1 129 ? 7.878 -6.622 -17.011 1.00 96.69 129 ASN A C 1
ATOM 1016 O O . ASN A 1 129 ? 8.335 -5.599 -17.518 1.00 96.69 129 ASN A O 1
ATOM 1020 N N . ILE A 1 130 ? 7.879 -7.796 -17.638 1.00 94.25 130 ILE A N 1
ATOM 1021 C CA . ILE A 1 130 ? 8.300 -7.975 -19.027 1.00 94.25 130 ILE A CA 1
ATOM 1022 C C . ILE A 1 130 ? 7.170 -8.656 -19.796 1.00 94.25 130 ILE A C 1
ATOM 1024 O O . ILE A 1 130 ? 6.504 -9.554 -19.272 1.00 94.25 130 ILE A O 1
ATOM 1028 N N . ASN A 1 131 ? 6.971 -8.271 -21.056 1.00 91.44 131 ASN A N 1
ATOM 1029 C CA . ASN A 1 131 ? 6.097 -8.997 -21.963 1.00 91.44 131 ASN A CA 1
ATOM 1030 C C . ASN A 1 131 ? 6.566 -10.450 -22.126 1.00 91.44 131 ASN A C 1
ATOM 1032 O O . ASN A 1 131 ? 7.667 -10.726 -22.603 1.00 91.44 131 ASN A O 1
ATOM 1036 N N . LYS A 1 132 ? 5.668 -11.377 -21.795 1.00 91.00 132 LYS A N 1
ATOM 1037 C CA . LYS A 1 132 ? 5.884 -12.820 -21.870 1.00 91.00 132 LYS A CA 1
ATOM 1038 C C . LYS A 1 132 ? 6.155 -13.334 -23.289 1.00 91.00 132 LYS A C 1
ATOM 1040 O O . LYS A 1 132 ? 6.762 -14.390 -23.427 1.00 91.00 132 LYS A O 1
ATOM 1045 N N . GLU A 1 133 ? 5.686 -12.638 -24.322 1.00 88.06 133 GLU A N 1
ATOM 1046 C CA . GLU A 1 133 ? 5.779 -13.123 -25.703 1.00 88.06 133 GLU A CA 1
ATOM 1047 C C . GLU A 1 133 ? 7.165 -12.936 -26.318 1.00 88.06 133 GLU A C 1
ATOM 1049 O O . GLU A 1 133 ? 7.697 -13.871 -26.910 1.00 88.06 133 GLU A O 1
ATOM 1054 N N . ASN A 1 134 ? 7.750 -11.742 -26.191 1.00 81.88 134 ASN A N 1
ATOM 1055 C CA . ASN A 1 134 ? 9.005 -11.408 -26.866 1.00 81.88 134 ASN A CA 1
ATOM 1056 C C . ASN A 1 134 ? 10.126 -10.950 -25.929 1.00 81.88 134 ASN A C 1
ATOM 1058 O O . ASN A 1 134 ? 11.248 -10.803 -26.396 1.00 81.88 134 ASN A O 1
ATOM 1062 N N . GLY A 1 135 ? 9.864 -10.700 -24.642 1.00 84.88 135 GLY A N 1
ATOM 1063 C CA . GLY A 1 135 ? 10.882 -10.214 -23.703 1.00 84.88 135 GLY A CA 1
ATOM 1064 C C . GLY A 1 135 ? 11.339 -8.765 -23.938 1.00 84.88 135 GLY A C 1
ATOM 1065 O O . GLY A 1 135 ? 11.924 -8.147 -23.060 1.00 84.88 135 GLY A O 1
ATOM 1066 N N . LEU A 1 136 ? 11.039 -8.188 -25.103 1.00 91.44 136 LEU A N 1
ATOM 1067 C CA . LEU A 1 136 ? 11.539 -6.885 -25.542 1.00 91.44 136 LEU A CA 1
ATOM 1068 C C . LEU A 1 136 ? 10.645 -5.716 -25.125 1.00 91.44 136 LEU A C 1
ATOM 1070 O O . LEU A 1 136 ? 10.895 -4.586 -25.524 1.00 91.44 136 LEU A O 1
ATOM 1074 N N . LYS A 1 137 ? 9.597 -5.949 -24.336 1.00 95.31 137 LYS A N 1
ATOM 1075 C CA . LYS A 1 137 ? 8.814 -4.865 -23.738 1.00 95.31 137 LYS A CA 1
ATOM 1076 C C . LYS A 1 137 ? 8.893 -4.953 -22.224 1.00 95.31 137 LYS A C 1
ATOM 1078 O O . LYS A 1 137 ? 8.414 -5.926 -21.647 1.00 95.31 137 LYS A O 1
ATOM 1083 N N . ILE A 1 138 ? 9.435 -3.914 -21.604 1.00 96.88 138 ILE A N 1
ATOM 1084 C CA . ILE A 1 138 ? 9.374 -3.692 -20.161 1.00 96.88 138 ILE A CA 1
ATOM 1085 C C . ILE A 1 138 ? 8.124 -2.861 -19.858 1.00 96.88 138 ILE A C 1
ATOM 1087 O O . ILE A 1 138 ? 7.803 -1.927 -20.592 1.00 96.88 138 ILE A O 1
ATOM 1091 N N . VAL A 1 139 ? 7.411 -3.214 -18.790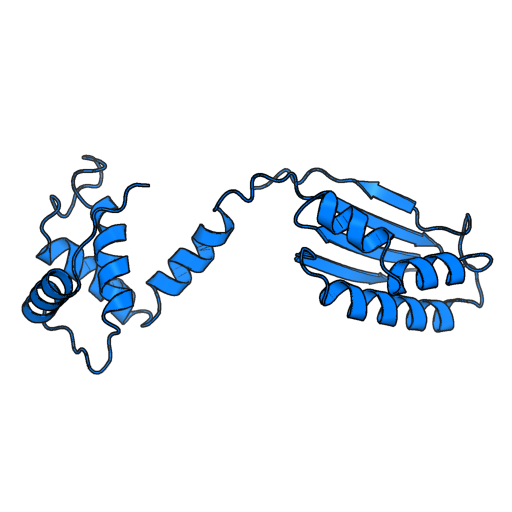 1.00 97.50 139 VAL A N 1
ATOM 1092 C CA . VAL A 1 139 ? 6.228 -2.487 -18.321 1.00 97.50 139 VAL A CA 1
ATOM 1093 C C . VAL A 1 139 ? 6.348 -2.226 -16.826 1.00 97.50 139 VAL A C 1
ATOM 1095 O O . VAL A 1 139 ? 6.397 -3.174 -16.033 1.00 97.50 139 VAL A O 1
ATOM 1098 N N . PHE A 1 140 ? 6.344 -0.951 -16.446 1.00 98.31 140 PHE A N 1
ATOM 1099 C CA . PHE A 1 140 ? 6.140 -0.542 -15.064 1.00 98.31 140 PHE A CA 1
ATOM 1100 C C . PHE A 1 140 ? 4.671 -0.198 -14.824 1.00 98.31 140 PHE A C 1
ATOM 1102 O O . PHE A 1 140 ? 4.057 0.509 -15.622 1.00 98.31 140 PHE A 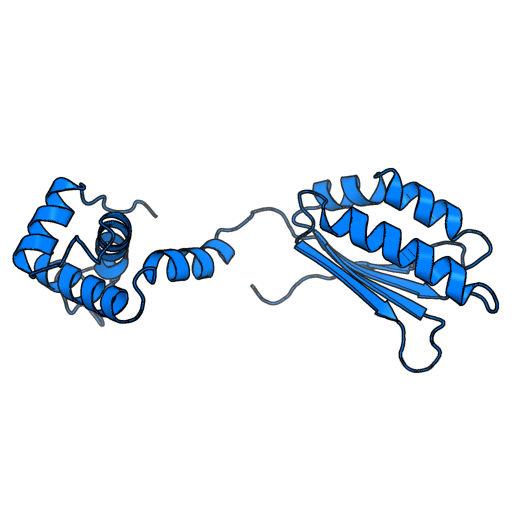O 1
ATOM 1109 N N . LEU A 1 141 ? 4.105 -0.730 -13.740 1.00 97.81 141 LEU A N 1
ATOM 1110 C CA . LEU A 1 141 ? 2.851 -0.235 -13.171 1.00 97.81 141 LEU A CA 1
ATOM 1111 C C . LEU A 1 141 ? 3.206 0.576 -11.933 1.00 97.81 141 LEU A C 1
ATOM 1113 O O . LEU A 1 141 ? 3.753 0.023 -10.975 1.00 97.81 141 LEU A O 1
ATOM 1117 N N . GLU A 1 142 ? 2.892 1.859 -11.975 1.00 97.38 142 GLU A N 1
ATOM 1118 C CA . GLU A 1 142 ? 3.330 2.848 -11.003 1.00 97.38 142 GLU A CA 1
ATOM 1119 C C . GLU A 1 142 ? 2.098 3.481 -10.353 1.00 97.38 142 GLU A C 1
ATOM 1121 O O . GLU A 1 142 ? 1.157 3.875 -11.043 1.00 97.38 142 GLU A O 1
ATOM 1126 N N . VAL A 1 143 ? 2.085 3.555 -9.026 1.00 96.19 143 VAL A N 1
ATOM 1127 C CA . VAL A 1 143 ? 1.066 4.267 -8.252 1.00 96.19 143 VAL A CA 1
ATOM 1128 C C . VAL A 1 143 ? 1.789 5.139 -7.244 1.00 96.19 143 VAL A C 1
ATOM 1130 O O . VAL A 1 143 ? 2.510 4.630 -6.383 1.00 96.19 143 VAL A O 1
ATOM 1133 N N . PHE A 1 144 ? 1.567 6.443 -7.349 1.00 95.38 144 PHE A N 1
ATOM 1134 C CA . PHE A 1 144 ? 2.087 7.437 -6.424 1.00 95.38 144 PHE A CA 1
ATOM 1135 C C . PHE A 1 144 ? 0.946 8.096 -5.656 1.00 95.38 144 PHE A C 1
ATOM 1137 O O . PHE A 1 144 ? -0.135 8.331 -6.203 1.00 95.38 144 PHE A O 1
ATOM 1144 N N . LYS A 1 145 ? 1.212 8.443 -4.396 1.00 93.50 145 LYS A N 1
ATOM 1145 C CA . LYS A 1 145 ? 0.244 9.087 -3.496 1.00 93.50 145 LYS A CA 1
ATOM 1146 C C . LYS A 1 145 ? -0.262 10.437 -4.001 1.00 93.50 145 LYS A C 1
ATOM 1148 O O . LYS A 1 145 ? -1.335 10.882 -3.614 1.00 93.50 145 LYS A O 1
ATOM 1153 N N . SER A 1 146 ? 0.528 11.118 -4.829 1.00 92.00 146 SER A N 1
ATOM 1154 C CA . SER A 1 146 ? 0.208 12.452 -5.332 1.00 92.00 146 SER A CA 1
ATOM 1155 C C . SER A 1 146 ? 1.016 12.803 -6.580 1.00 92.00 146 SER A C 1
ATOM 1157 O O . SER A 1 146 ? 2.025 12.160 -6.888 1.00 92.00 146 SER A O 1
ATOM 1159 N N . GLN A 1 147 ? 0.616 13.888 -7.249 1.00 91.00 147 GLN A N 1
ATOM 1160 C CA . GLN A 1 147 ? 1.403 14.500 -8.320 1.00 91.00 147 GLN A CA 1
ATOM 1161 C C . GLN A 1 147 ? 2.796 14.939 -7.844 1.00 91.00 147 GLN A C 1
ATOM 1163 O O . GLN A 1 147 ? 3.758 14.756 -8.576 1.00 91.00 147 GLN A O 1
ATOM 1168 N N . GLU A 1 148 ? 2.937 15.444 -6.613 1.00 93.75 148 GLU A N 1
ATOM 1169 C CA . GLU A 1 148 ? 4.240 15.845 -6.060 1.00 93.75 148 GLU A CA 1
ATOM 1170 C C . GLU A 1 148 ? 5.187 14.645 -5.911 1.00 93.75 148 GLU A C 1
ATOM 1172 O O . GLU A 1 148 ? 6.366 14.736 -6.252 1.00 93.75 148 GLU A O 1
ATOM 1177 N N . SER A 1 149 ? 4.668 13.498 -5.465 1.00 95.38 149 SER A N 1
ATOM 1178 C CA . SER A 1 149 ? 5.438 12.253 -5.367 1.00 95.38 149 SER A CA 1
ATOM 1179 C C . SER A 1 149 ? 5.892 11.757 -6.744 1.00 95.38 149 SER A C 1
ATOM 1181 O O . SER A 1 149 ? 7.041 11.350 -6.902 1.00 95.38 149 SER A O 1
ATOM 1183 N N . PHE A 1 150 ? 5.028 11.846 -7.759 1.00 96.00 150 PHE A N 1
ATOM 1184 C CA . PHE A 1 150 ? 5.414 11.522 -9.134 1.00 96.00 150 PHE A CA 1
ATOM 1185 C C . PHE A 1 150 ? 6.444 12.517 -9.698 1.00 96.00 150 PHE A C 1
ATOM 1187 O O . PHE A 1 150 ? 7.435 12.113 -10.307 1.00 96.00 150 PHE A O 1
ATOM 1194 N N . ASP A 1 151 ? 6.258 13.816 -9.460 1.00 95.69 151 ASP A N 1
ATOM 1195 C CA . ASP A 1 151 ? 7.186 14.859 -9.901 1.00 95.69 151 ASP A CA 1
ATOM 1196 C C . ASP A 1 151 ? 8.566 14.690 -9.249 1.00 95.69 151 ASP A C 1
ATOM 1198 O O . ASP A 1 151 ? 9.596 14.899 -9.902 1.00 95.69 151 ASP A O 1
ATOM 1202 N N . TYR A 1 152 ? 8.607 14.276 -7.979 1.00 96.88 152 TYR A N 1
ATOM 1203 C CA . TYR A 1 152 ? 9.835 13.868 -7.304 1.00 96.88 152 TYR A CA 1
ATOM 1204 C C . TYR A 1 152 ? 10.469 12.665 -8.005 1.00 96.88 152 TYR A C 1
ATOM 1206 O O . TYR A 1 152 ? 11.641 12.744 -8.383 1.00 96.88 152 TYR A O 1
ATOM 1214 N N . HIS A 1 153 ? 9.696 11.599 -8.237 1.00 97.44 153 HIS A N 1
ATOM 1215 C CA . HIS A 1 153 ? 10.164 10.373 -8.879 1.00 97.44 153 HIS A CA 1
ATOM 1216 C C . HIS A 1 153 ? 10.842 10.648 -10.228 1.00 97.44 153 HIS A C 1
ATOM 1218 O O . HIS A 1 153 ? 11.998 10.268 -10.438 1.00 97.44 153 HIS A O 1
ATOM 1224 N N . VAL A 1 154 ? 10.182 11.381 -11.135 1.00 96.12 154 VAL A N 1
ATOM 1225 C CA . VAL A 1 154 ? 10.744 11.695 -12.465 1.00 96.12 154 VAL A CA 1
ATOM 1226 C C . VAL A 1 154 ? 11.990 12.578 -12.387 1.00 96.12 154 VAL A C 1
ATOM 1228 O O . VAL A 1 154 ? 12.814 12.596 -13.306 1.00 96.12 154 VAL A O 1
ATOM 1231 N N . ASN A 1 155 ? 12.156 13.312 -11.284 1.00 96.88 155 ASN A N 1
ATOM 1232 C CA . ASN A 1 155 ? 13.304 14.173 -11.046 1.00 96.88 155 ASN A CA 1
ATOM 1233 C C . ASN A 1 155 ? 14.412 13.538 -10.207 1.00 96.88 155 ASN A C 1
ATOM 1235 O O . ASN A 1 155 ? 15.489 14.144 -10.121 1.00 96.88 155 ASN A O 1
ATOM 1239 N N . ALA A 1 156 ? 14.188 12.359 -9.636 1.00 97.25 156 ALA A N 1
ATOM 1240 C CA . ALA A 1 156 ? 15.158 11.665 -8.815 1.00 97.25 156 ALA A CA 1
ATOM 1241 C C . ALA A 1 156 ? 16.380 11.232 -9.638 1.00 97.25 156 ALA A C 1
ATOM 1243 O O . ALA A 1 156 ? 16.292 10.905 -10.825 1.00 97.25 156 ALA A O 1
ATOM 1244 N N . ASP A 1 157 ? 17.549 11.202 -8.995 1.00 98.19 157 ASP A N 1
ATOM 1245 C CA . ASP A 1 157 ? 18.818 10.899 -9.668 1.00 98.19 157 ASP A CA 1
ATOM 1246 C C . ASP A 1 157 ? 18.820 9.526 -10.347 1.00 98.19 157 ASP A C 1
ATOM 1248 O O . ASP A 1 157 ? 19.401 9.366 -11.420 1.00 98.19 157 ASP A O 1
ATOM 1252 N N . HIS A 1 158 ? 18.196 8.526 -9.722 1.00 97.31 158 HIS A N 1
ATOM 1253 C CA . HIS A 1 158 ? 18.136 7.171 -10.265 1.00 97.31 158 HIS A CA 1
ATOM 1254 C C . HIS A 1 158 ? 17.237 7.110 -11.510 1.00 97.31 158 HIS A C 1
ATOM 1256 O O . HIS A 1 158 ? 17.639 6.514 -12.508 1.00 97.31 158 HIS A O 1
ATOM 1262 N N . THR A 1 159 ? 16.103 7.816 -11.511 1.00 97.44 159 THR A N 1
ATOM 1263 C CA . THR A 1 159 ? 15.198 7.919 -12.664 1.00 97.44 159 THR A CA 1
ATOM 1264 C C . THR A 1 159 ? 15.830 8.696 -13.810 1.00 97.44 159 THR A C 1
ATOM 1266 O O . THR A 1 159 ? 15.845 8.218 -14.941 1.00 97.44 159 THR A O 1
ATOM 1269 N N . LYS A 1 160 ? 16.461 9.846 -13.541 1.00 97.94 160 LYS A N 1
ATOM 1270 C CA . LYS A 1 160 ? 17.179 10.623 -14.568 1.00 97.94 160 LYS A CA 1
ATOM 1271 C C . LYS A 1 160 ? 18.307 9.825 -15.219 1.00 97.94 160 LYS A C 1
ATOM 1273 O O . LYS A 1 160 ? 18.448 9.854 -16.440 1.00 97.94 160 LYS A O 1
ATOM 1278 N N . LYS A 1 161 ? 19.093 9.091 -14.424 1.00 97.94 161 LYS A N 1
ATOM 1279 C CA . LYS A 1 161 ? 20.141 8.195 -14.941 1.00 97.94 161 LYS A CA 1
ATOM 1280 C C . LYS A 1 161 ? 19.554 7.080 -15.795 1.00 97.94 161 LYS A C 1
ATOM 1282 O O . LYS A 1 161 ? 20.115 6.779 -16.843 1.00 97.94 161 LYS A O 1
ATOM 1287 N N . PHE A 1 162 ? 18.435 6.498 -15.368 1.00 98.12 162 PHE A N 1
ATOM 1288 C CA . PHE A 1 162 ? 17.751 5.465 -16.132 1.00 98.12 162 PHE A CA 1
ATOM 1289 C C . PHE A 1 162 ? 17.229 6.005 -17.469 1.00 98.12 162 PHE A C 1
ATOM 1291 O O . PHE A 1 162 ? 17.548 5.434 -18.504 1.00 98.12 162 PHE A O 1
ATOM 1298 N N . LEU A 1 163 ? 16.533 7.147 -17.481 1.00 97.50 163 LEU A N 1
ATOM 1299 C CA . LEU A 1 163 ? 16.040 7.787 -18.708 1.00 97.50 163 LEU A CA 1
ATOM 1300 C C . LEU A 1 163 ? 17.170 8.142 -19.682 1.00 97.50 163 LEU A C 1
ATOM 1302 O O . LEU A 1 163 ? 17.031 7.939 -20.884 1.00 97.50 163 LEU A O 1
ATOM 1306 N N . GLU A 1 164 ? 18.306 8.629 -19.181 1.00 97.81 164 GLU A N 1
ATOM 1307 C CA . GLU A 1 164 ? 19.482 8.865 -20.024 1.00 97.81 164 GLU A CA 1
ATOM 1308 C C . GLU A 1 164 ? 20.046 7.554 -20.588 1.00 97.81 164 GLU A C 1
ATOM 1310 O O . GLU A 1 164 ? 20.422 7.494 -21.757 1.00 97.81 164 GLU A O 1
ATOM 1315 N N . PHE A 1 165 ? 20.071 6.492 -19.778 1.00 97.38 165 PHE A N 1
ATOM 1316 C CA . PHE A 1 165 ? 20.528 5.170 -20.197 1.00 97.38 165 PHE A CA 1
ATOM 1317 C C . PHE A 1 165 ? 19.671 4.592 -21.333 1.00 97.38 165 PHE A C 1
ATOM 1319 O O . PHE A 1 165 ? 20.221 3.958 -22.234 1.00 97.38 165 PHE A O 1
ATOM 1326 N N . LEU A 1 166 ? 18.359 4.857 -21.353 1.00 97.50 166 LEU A N 1
ATOM 1327 C CA . LEU A 1 166 ? 17.450 4.374 -22.403 1.00 97.50 166 LEU A CA 1
ATOM 1328 C C . LEU A 1 166 ? 17.787 4.900 -23.807 1.00 97.50 166 LEU A C 1
ATOM 1330 O O . LEU A 1 166 ? 17.489 4.228 -24.798 1.00 97.50 166 LEU A O 1
ATOM 1334 N N . LYS A 1 167 ? 18.412 6.077 -23.917 1.00 97.31 167 LYS A N 1
ATOM 1335 C CA . LYS A 1 167 ? 18.687 6.717 -25.210 1.00 97.31 167 LYS A CA 1
ATOM 1336 C C . LYS A 1 167 ? 19.567 5.837 -26.099 1.00 97.31 167 LYS A C 1
ATOM 1338 O O . LYS A 1 167 ? 20.634 5.377 -25.690 1.00 97.31 167 LYS A O 1
ATOM 1343 N N . GLY A 1 168 ? 19.118 5.615 -27.330 1.00 96.81 168 GLY A N 1
ATOM 1344 C CA . GLY A 1 168 ? 19.740 4.750 -28.328 1.00 96.81 168 GLY A CA 1
ATOM 1345 C C . GLY A 1 168 ? 19.490 3.253 -28.124 1.00 96.81 168 GLY A C 1
ATOM 1346 O O . GLY A 1 168 ? 20.030 2.458 -28.890 1.00 96.81 168 GLY A O 1
ATOM 1347 N N . ARG A 1 169 ? 18.708 2.855 -27.110 1.00 96.88 169 ARG A N 1
ATOM 1348 C CA . ARG A 1 169 ? 18.482 1.444 -26.731 1.00 96.88 169 ARG A CA 1
ATOM 1349 C C . ARG A 1 169 ? 17.015 1.033 -26.730 1.00 96.88 169 ARG A C 1
ATOM 1351 O O . ARG A 1 169 ? 16.711 -0.151 -26.601 1.00 96.88 169 ARG A O 1
ATOM 1358 N N . VAL A 1 170 ? 16.107 1.994 -26.857 1.00 97.25 170 VAL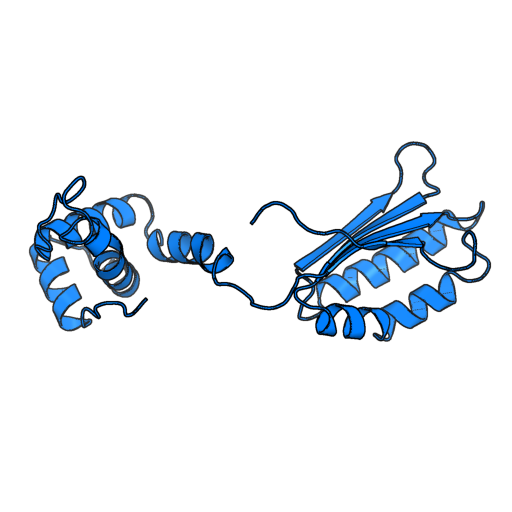 A N 1
ATOM 1359 C CA . VAL A 1 170 ? 14.658 1.774 -26.842 1.00 97.25 170 VAL A CA 1
ATOM 1360 C C . VAL A 1 170 ? 13.997 2.571 -27.959 1.00 97.25 170 VAL A C 1
ATOM 1362 O O . VAL A 1 170 ? 14.557 3.547 -28.461 1.00 97.25 170 VAL A O 1
ATOM 1365 N N . GLU A 1 171 ? 12.793 2.179 -28.357 1.00 96.31 171 GLU A N 1
ATOM 1366 C CA . GLU A 1 171 ? 12.018 2.946 -29.328 1.00 96.31 171 GLU A CA 1
ATOM 1367 C C . GLU A 1 171 ? 11.734 4.363 -28.805 1.00 96.31 171 GLU A C 1
ATOM 1369 O O . GLU A 1 171 ? 11.234 4.542 -27.697 1.00 96.31 171 GLU A O 1
ATOM 1374 N N . ASN A 1 172 ? 12.008 5.374 -29.634 1.00 95.44 172 ASN A N 1
ATOM 1375 C CA . ASN A 1 172 ? 11.824 6.797 -29.319 1.00 95.44 172 ASN A CA 1
ATOM 1376 C C . ASN A 1 172 ? 12.657 7.322 -28.134 1.00 95.44 172 ASN A C 1
ATOM 1378 O O . ASN A 1 172 ? 12.359 8.407 -27.639 1.00 95.44 172 ASN A O 1
ATOM 1382 N N . ASP A 1 173 ? 13.688 6.588 -27.697 1.00 96.69 173 ASP A N 1
ATOM 1383 C CA . ASP A 1 173 ? 14.632 6.988 -26.641 1.00 96.69 173 ASP A CA 1
ATOM 1384 C C . ASP A 1 173 ? 14.010 7.267 -25.256 1.00 96.69 173 ASP A C 1
ATOM 1386 O O . ASP A 1 173 ? 14.676 7.816 -24.378 1.00 96.69 173 ASP A O 1
ATOM 1390 N N . GLN A 1 174 ? 12.744 6.897 -25.033 1.00 94.88 174 GLN A N 1
ATOM 1391 C CA . GLN A 1 174 ? 12.009 7.204 -23.803 1.00 94.88 174 GLN A CA 1
ATOM 1392 C C . GLN A 1 174 ? 10.859 6.213 -23.550 1.00 94.88 174 GLN A C 1
ATOM 1394 O O . GLN A 1 174 ? 10.348 5.615 -24.502 1.00 94.88 174 GLN A O 1
ATOM 1399 N N . PRO A 1 175 ? 10.398 6.053 -22.294 1.00 97.00 175 PRO A N 1
ATOM 1400 C CA . PRO A 1 175 ? 9.186 5.299 -22.008 1.00 97.00 175 PRO A CA 1
ATOM 1401 C C . PRO A 1 175 ? 7.954 6.005 -22.583 1.00 97.00 175 PRO A C 1
ATOM 1403 O O . PRO A 1 175 ? 7.853 7.234 -22.600 1.00 97.00 175 PRO A O 1
ATOM 1406 N N . LYS A 1 176 ? 6.963 5.217 -22.990 1.00 97.25 176 LYS A N 1
ATOM 1407 C CA . LYS A 1 176 ? 5.613 5.697 -23.269 1.00 97.25 176 LYS A CA 1
ATOM 1408 C C . LYS A 1 176 ? 4.792 5.623 -21.985 1.00 97.25 176 LYS A C 1
ATOM 1410 O O . LYS A 1 176 ? 4.559 4.533 -21.472 1.00 97.25 176 LYS A O 1
ATOM 1415 N N . LEU A 1 177 ? 4.331 6.773 -21.503 1.00 96.81 177 LEU A N 1
ATOM 1416 C CA . LEU A 1 177 ? 3.512 6.867 -20.294 1.00 96.81 177 LEU A CA 1
ATOM 1417 C C . LEU A 1 177 ? 2.020 6.883 -20.642 1.00 96.81 177 LEU A C 1
ATOM 1419 O O . LEU A 1 177 ? 1.589 7.607 -21.542 1.00 96.81 177 LEU A O 1
ATOM 1423 N N . LEU A 1 178 ? 1.235 6.100 -19.908 1.00 95.75 178 LEU A N 1
ATOM 1424 C CA . LEU A 1 178 ? -0.223 6.109 -19.925 1.00 95.75 178 LEU A CA 1
ATOM 1425 C C . LEU A 1 178 ? -0.729 6.415 -18.515 1.00 95.75 178 LEU A C 1
ATOM 1427 O O . LEU A 1 178 ? -0.556 5.593 -17.621 1.00 95.75 178 LEU A O 1
ATOM 1431 N N . PHE A 1 179 ? -1.363 7.573 -18.339 1.00 93.81 179 PHE A N 1
ATOM 1432 C CA . PHE A 1 179 ? -1.996 7.977 -17.083 1.00 93.81 179 PHE A CA 1
ATOM 1433 C C . PHE A 1 179 ? -3.401 7.377 -16.983 1.00 93.81 179 PHE A C 1
ATOM 1435 O O . PHE A 1 179 ? -4.127 7.333 -17.980 1.00 93.81 179 PHE A O 1
ATOM 1442 N N . LEU A 1 180 ? -3.761 6.894 -15.796 1.00 91.94 180 LEU A N 1
ATOM 1443 C CA . LEU A 1 180 ? -4.992 6.157 -15.532 1.00 91.94 180 LEU A CA 1
ATOM 1444 C C . LEU A 1 180 ? -5.742 6.757 -14.339 1.00 91.94 180 LEU A C 1
ATOM 1446 O O . LEU A 1 180 ? -5.139 7.015 -13.300 1.00 91.94 180 LEU A O 1
ATOM 1450 N N . ASP A 1 181 ? -7.065 6.858 -14.467 1.00 84.44 181 ASP A N 1
ATOM 1451 C CA . ASP A 1 181 ? -7.962 7.106 -13.339 1.00 84.44 181 ASP A CA 1
ATOM 1452 C C . ASP A 1 181 ? -8.343 5.768 -12.689 1.00 84.44 181 ASP A C 1
ATOM 1454 O O . ASP A 1 181 ? -8.799 4.837 -13.365 1.00 84.44 181 ASP A O 1
ATOM 1458 N N . GLN A 1 182 ? -8.176 5.652 -11.371 1.00 79.00 182 GLN A N 1
ATOM 1459 C CA . GLN A 1 182 ? -8.681 4.494 -10.634 1.00 79.00 182 GLN A CA 1
ATOM 1460 C C . GLN A 1 182 ? -10.185 4.660 -10.394 1.00 79.00 182 GLN A C 1
ATOM 1462 O O . GLN A 1 182 ? -10.624 5.608 -9.756 1.00 79.00 182 GLN A O 1
ATOM 1467 N N . VAL A 1 18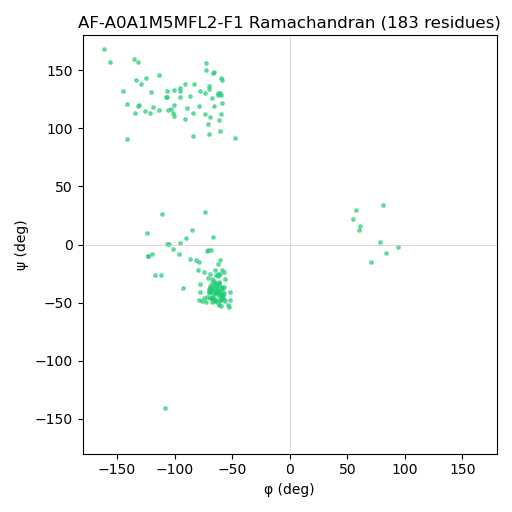3 ? -10.987 3.731 -10.923 1.00 76.69 183 VAL A N 1
ATOM 1468 C CA . VAL A 1 183 ? -12.462 3.796 -10.849 1.00 76.69 183 VAL A CA 1
ATOM 1469 C C . VAL A 1 183 ? -13.016 3.174 -9.556 1.00 76.69 183 VAL A C 1
ATOM 1471 O O . VAL A 1 183 ? -14.178 3.386 -9.221 1.00 76.69 183 VAL A O 1
ATOM 1474 N N . ASN A 1 184 ? -12.194 2.438 -8.804 1.00 56.84 184 ASN A N 1
ATOM 1475 C CA . ASN A 1 184 ? -12.606 1.772 -7.570 1.00 56.84 184 ASN A CA 1
ATOM 1476 C C . ASN A 1 184 ? -11.882 2.407 -6.375 1.00 56.84 184 ASN A C 1
ATOM 1478 O O . ASN A 1 184 ? -10.657 2.308 -6.293 1.00 56.84 184 ASN A O 1
ATOM 1482 N N . HIS A 1 185 ? -12.659 3.027 -5.485 1.00 49.75 185 HIS A N 1
ATOM 1483 C CA . HIS A 1 185 ? -12.286 3.389 -4.118 1.00 49.75 185 HIS A CA 1
ATOM 1484 C C . HIS A 1 185 ? -13.048 2.464 -3.175 1.00 49.75 185 HIS A C 1
ATOM 1486 O O . HIS A 1 185 ? -14.291 2.396 -3.330 1.00 49.75 185 HIS A O 1
#

Mean predicted aligned error: 12.85 Å